Protein AF-A0A6N6KT09-F1 (afdb_monomer)

Structure (mmCIF, N/CA/C/O backbone):
data_AF-A0A6N6KT09-F1
#
_entry.id   AF-A0A6N6KT09-F1
#
loop_
_atom_site.group_PDB
_atom_site.id
_atom_site.type_symbol
_atom_site.label_atom_id
_atom_site.label_alt_id
_atom_site.label_comp_id
_atom_site.label_asym_id
_atom_site.label_entity_id
_atom_site.label_seq_id
_atom_site.pdbx_PDB_ins_code
_atom_site.Cartn_x
_atom_site.Cartn_y
_atom_site.Cartn_z
_atom_site.occupancy
_atom_site.B_iso_or_equiv
_atom_site.auth_seq_id
_atom_site.auth_comp_id
_atom_site.auth_asym_id
_atom_site.auth_atom_id
_atom_site.pdbx_PDB_model_num
ATOM 1 N N . MET A 1 1 ? -25.504 -10.637 -5.768 1.00 43.72 1 MET A N 1
ATOM 2 C CA . MET A 1 1 ? -24.603 -11.688 -5.257 1.00 43.72 1 MET A CA 1
ATOM 3 C C . MET A 1 1 ? -23.449 -10.972 -4.590 1.00 43.72 1 MET A C 1
ATOM 5 O O . MET A 1 1 ? -22.581 -10.478 -5.291 1.00 43.72 1 MET A O 1
ATOM 9 N N . THR A 1 2 ? -23.506 -10.787 -3.276 1.00 48.38 2 THR A N 1
ATOM 10 C CA . THR A 1 2 ? -22.374 -10.272 -2.502 1.00 48.38 2 THR A CA 1
ATOM 11 C C . THR A 1 2 ? -21.442 -11.451 -2.281 1.00 48.38 2 THR A C 1
ATOM 13 O O . THR A 1 2 ? -21.766 -12.358 -1.519 1.00 48.38 2 THR A O 1
ATOM 16 N N . THR A 1 3 ? -20.348 -11.522 -3.031 1.00 53.09 3 THR A N 1
ATOM 17 C CA . THR A 1 3 ? -19.264 -12.435 -2.677 1.00 53.09 3 THR A CA 1
ATOM 18 C C . THR A 1 3 ? -18.672 -11.908 -1.377 1.00 53.09 3 THR A C 1
ATOM 20 O O . THR A 1 3 ? -18.091 -10.827 -1.366 1.00 53.09 3 THR A O 1
ATOM 23 N N . ASP A 1 4 ? -18.919 -12.634 -0.293 1.00 73.88 4 ASP A N 1
ATOM 24 C CA . ASP A 1 4 ? -18.480 -12.352 1.076 1.00 73.88 4 ASP A CA 1
ATOM 25 C C . ASP A 1 4 ? -16.966 -12.608 1.187 1.00 73.88 4 ASP A C 1
ATOM 27 O O . ASP A 1 4 ? -16.516 -13.585 1.779 1.00 73.88 4 ASP A O 1
ATOM 31 N N . VAL A 1 5 ? -16.173 -11.814 0.462 1.00 83.75 5 VAL A N 1
ATOM 32 C CA . VAL A 1 5 ? -14.710 -11.905 0.481 1.00 83.75 5 VAL A CA 1
ATOM 33 C C . VAL A 1 5 ? -14.219 -11.114 1.684 1.00 83.75 5 VAL A C 1
ATOM 35 O O . VAL A 1 5 ? -14.530 -9.928 1.803 1.00 83.75 5 VAL A O 1
ATOM 38 N N . ASP A 1 6 ? -13.440 -11.756 2.558 1.00 92.50 6 ASP A N 1
ATOM 39 C CA . ASP A 1 6 ? -12.835 -11.092 3.712 1.00 92.50 6 ASP A CA 1
ATOM 40 C C . ASP A 1 6 ? -11.943 -9.931 3.222 1.00 92.50 6 ASP A C 1
ATOM 42 O O . ASP A 1 6 ? -10.973 -10.162 2.488 1.00 92.50 6 ASP A O 1
ATOM 46 N N . PRO A 1 7 ? -12.221 -8.675 3.626 1.00 94.75 7 PRO A N 1
ATOM 47 C CA . PRO A 1 7 ? -11.394 -7.521 3.285 1.00 94.75 7 PRO A CA 1
ATOM 48 C C . PRO A 1 7 ? -9.907 -7.729 3.595 1.00 94.75 7 PRO A C 1
ATOM 50 O O . PRO A 1 7 ? -9.042 -7.224 2.874 1.00 94.75 7 PRO A O 1
ATOM 53 N N . TRP A 1 8 ? -9.593 -8.502 4.640 1.00 96.69 8 TRP A N 1
ATOM 54 C CA . TRP A 1 8 ? -8.218 -8.829 4.999 1.00 96.69 8 TRP A CA 1
ATOM 55 C C . TRP A 1 8 ? -7.532 -9.767 4.011 1.00 96.69 8 TRP A C 1
ATOM 57 O O . TRP A 1 8 ? -6.321 -9.640 3.836 1.00 96.69 8 TRP A O 1
ATOM 67 N N . GLU A 1 9 ? -8.256 -10.677 3.359 1.00 95.69 9 GLU A N 1
ATOM 68 C CA . GLU A 1 9 ? -7.681 -11.542 2.323 1.00 95.69 9 GLU A CA 1
ATOM 69 C C . GLU A 1 9 ? -7.263 -10.720 1.106 1.00 95.69 9 GLU A C 1
ATOM 71 O O . GLU A 1 9 ? -6.135 -10.856 0.628 1.00 95.69 9 GLU A O 1
ATOM 76 N N . VAL A 1 10 ? -8.128 -9.799 0.666 1.00 95.19 10 VAL A N 1
ATOM 77 C CA . VAL A 1 10 ? -7.819 -8.867 -0.428 1.00 95.19 10 VAL A CA 1
ATOM 78 C C . VAL A 1 10 ? -6.628 -7.993 -0.052 1.00 95.19 10 VAL A C 1
ATOM 80 O O . VAL A 1 10 ? -5.653 -7.917 -0.795 1.00 95.19 10 VAL A O 1
ATOM 83 N N . PHE A 1 11 ? -6.655 -7.374 1.130 1.00 97.25 11 PHE A N 1
ATOM 84 C CA . PHE A 1 11 ? -5.559 -6.517 1.575 1.00 97.25 11 PHE A CA 1
ATOM 85 C C . PHE A 1 11 ? -4.229 -7.279 1.680 1.00 97.25 11 PHE A C 1
ATOM 87 O O . PHE A 1 11 ? -3.198 -6.790 1.221 1.00 97.25 11 PHE A O 1
ATOM 94 N N . HIS A 1 12 ? -4.237 -8.497 2.228 1.00 97.44 12 HIS A N 1
ATOM 95 C CA . HIS A 1 12 ? -3.037 -9.326 2.329 1.00 97.44 12 HIS A CA 1
ATOM 96 C C . HIS A 1 12 ? -2.486 -9.705 0.950 1.00 97.44 12 HIS A C 1
ATOM 98 O O . HIS A 1 12 ? -1.278 -9.595 0.737 1.00 97.44 12 HIS A O 1
ATOM 104 N N . TYR A 1 13 ? -3.351 -10.093 0.009 1.00 96.81 13 TYR A N 1
ATOM 105 C CA . TYR A 1 13 ? -2.956 -10.380 -1.369 1.00 96.81 13 TYR A CA 1
ATOM 106 C C . TYR A 1 13 ? -2.235 -9.184 -2.009 1.00 96.81 13 TYR A C 1
ATOM 108 O O . TYR A 1 13 ? -1.147 -9.329 -2.569 1.00 96.81 13 TYR A O 1
ATOM 116 N N . GLU A 1 14 ? -2.789 -7.983 -1.857 1.00 97.25 14 GLU A N 1
ATOM 117 C CA . GLU A 1 14 ? -2.196 -6.760 -2.401 1.00 97.25 14 GLU A CA 1
ATOM 118 C C . GLU A 1 14 ? -0.827 -6.445 -1.772 1.00 97.25 14 GLU A C 1
ATOM 120 O O . GLU A 1 14 ? 0.114 -6.077 -2.483 1.00 97.25 14 GLU A O 1
ATOM 125 N N . VAL A 1 15 ? -0.664 -6.663 -0.459 1.00 97.06 15 VAL A N 1
ATOM 126 C CA . VAL A 1 15 ? 0.635 -6.522 0.226 1.00 97.06 15 VAL A CA 1
ATOM 127 C C . VAL A 1 15 ? 1.652 -7.543 -0.289 1.00 97.06 15 VAL A C 1
ATOM 129 O O . VAL A 1 15 ? 2.795 -7.174 -0.562 1.00 97.06 15 VAL A O 1
ATOM 132 N N . GLN A 1 16 ? 1.259 -8.807 -0.470 1.00 95.88 16 GLN A N 1
ATOM 133 C CA . GLN A 1 16 ? 2.139 -9.846 -1.016 1.00 95.88 16 GLN A CA 1
ATOM 134 C C . GLN A 1 16 ? 2.614 -9.496 -2.423 1.00 95.88 16 GLN A C 1
ATOM 136 O O . GLN A 1 16 ? 3.809 -9.579 -2.714 1.00 95.88 16 GLN A O 1
ATOM 141 N N . MET A 1 17 ? 1.700 -9.055 -3.286 1.00 95.12 17 MET A N 1
ATOM 142 C CA . MET A 1 17 ? 2.037 -8.657 -4.647 1.00 95.12 17 MET A CA 1
ATOM 143 C C . MET A 1 17 ? 2.974 -7.445 -4.662 1.00 95.12 17 MET A C 1
ATOM 145 O O . MET A 1 17 ? 3.994 -7.462 -5.357 1.00 95.12 17 MET A O 1
ATOM 149 N N . TYR A 1 18 ? 2.695 -6.424 -3.849 1.00 94.38 18 TYR A N 1
ATOM 150 C CA . TYR A 1 18 ? 3.574 -5.265 -3.685 1.00 94.38 18 TYR A CA 1
ATOM 151 C C . TYR A 1 18 ? 4.992 -5.666 -3.241 1.00 94.38 18 TYR A C 1
ATOM 153 O O . TYR A 1 18 ? 5.975 -5.291 -3.892 1.00 94.38 18 TYR A O 1
ATOM 161 N N . SER A 1 19 ? 5.110 -6.471 -2.184 1.00 91.94 19 SER A N 1
ATOM 162 C CA . SER A 1 19 ? 6.394 -6.926 -1.641 1.00 91.94 19 SER A CA 1
ATOM 163 C C . SER A 1 19 ? 7.159 -7.822 -2.616 1.00 91.94 19 SER A C 1
ATOM 165 O O . SER A 1 19 ? 8.365 -7.640 -2.815 1.00 91.94 19 SER A O 1
ATOM 167 N N . ALA A 1 20 ? 6.472 -8.737 -3.304 1.00 89.88 20 ALA A N 1
ATOM 168 C CA . ALA A 1 20 ? 7.071 -9.578 -4.335 1.00 89.88 20 ALA A CA 1
ATOM 169 C C . ALA A 1 20 ? 7.681 -8.735 -5.466 1.00 89.88 20 ALA A C 1
ATOM 171 O O . ALA A 1 20 ? 8.810 -8.997 -5.889 1.00 89.88 20 ALA A O 1
ATOM 172 N N . MET A 1 21 ? 6.993 -7.678 -5.914 1.00 87.62 21 MET A N 1
ATOM 173 C CA . MET A 1 21 ? 7.520 -6.792 -6.957 1.00 87.62 21 MET A CA 1
ATOM 174 C C . MET A 1 21 ? 8.761 -6.004 -6.508 1.00 87.62 21 MET A C 1
ATOM 176 O O . MET A 1 21 ? 9.646 -5.738 -7.327 1.00 87.62 21 MET A O 1
ATOM 180 N N . ILE A 1 22 ? 8.875 -5.654 -5.220 1.00 83.81 22 ILE A N 1
ATOM 181 C CA . ILE A 1 22 ? 10.097 -5.043 -4.665 1.00 83.81 22 ILE A CA 1
ATOM 182 C C . ILE A 1 22 ? 11.255 -6.040 -4.702 1.00 83.81 22 ILE A C 1
ATOM 184 O O . ILE A 1 22 ? 12.301 -5.732 -5.277 1.00 83.81 22 ILE A O 1
ATOM 188 N N . LYS A 1 23 ? 11.048 -7.249 -4.167 1.00 82.81 23 LYS A N 1
ATOM 189 C CA . LYS A 1 23 ? 12.068 -8.310 -4.126 1.00 82.81 23 LYS A CA 1
ATOM 190 C C . LYS A 1 23 ? 12.566 -8.668 -5.524 1.00 82.81 23 LYS A C 1
ATOM 192 O O . LYS A 1 23 ? 13.771 -8.807 -5.746 1.00 82.81 23 LYS A O 1
ATOM 197 N N . ILE A 1 24 ? 11.647 -8.766 -6.489 1.00 75.31 24 ILE A N 1
ATOM 198 C CA . ILE A 1 24 ? 11.970 -8.995 -7.900 1.00 75.31 24 ILE A CA 1
ATOM 199 C C . ILE A 1 24 ? 12.869 -7.864 -8.405 1.00 75.31 24 ILE A C 1
ATOM 201 O O . ILE A 1 24 ? 13.966 -8.138 -8.881 1.00 75.31 24 ILE A O 1
ATOM 205 N N . ARG A 1 25 ? 12.481 -6.593 -8.231 1.00 69.31 25 ARG A N 1
ATOM 206 C CA . ARG A 1 25 ? 13.290 -5.438 -8.661 1.00 69.31 25 ARG A CA 1
ATOM 207 C C . ARG A 1 25 ? 14.708 -5.461 -8.082 1.00 69.31 25 ARG A C 1
ATOM 209 O O . ARG A 1 25 ? 15.663 -5.244 -8.828 1.00 69.31 25 ARG A O 1
ATOM 216 N N . GLU A 1 26 ? 14.857 -5.692 -6.783 1.00 68.31 26 GLU A N 1
ATOM 217 C CA . GLU A 1 26 ? 16.164 -5.732 -6.106 1.00 68.31 26 GLU A CA 1
ATOM 218 C C . GLU A 1 26 ? 17.033 -6.887 -6.610 1.00 68.31 26 GLU A C 1
ATOM 220 O O . GLU A 1 26 ? 18.230 -6.733 -6.873 1.00 68.31 26 GLU A O 1
ATOM 225 N N . THR A 1 27 ? 16.408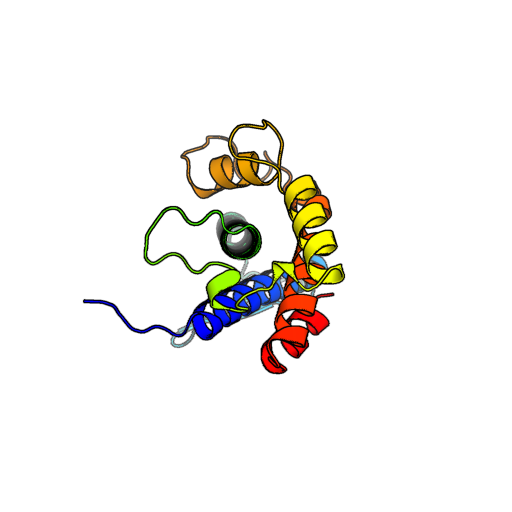 -8.035 -6.854 1.00 63.28 27 THR A N 1
ATOM 226 C CA . THR A 1 27 ? 17.077 -9.196 -7.438 1.00 63.28 27 THR A CA 1
ATOM 227 C C . THR A 1 27 ? 17.545 -8.906 -8.878 1.00 63.28 27 THR A C 1
ATOM 229 O O . THR A 1 27 ? 18.611 -9.375 -9.273 1.00 63.28 27 THR A O 1
ATOM 232 N N . ILE A 1 28 ? 16.823 -8.082 -9.659 1.00 58.47 28 ILE A N 1
ATOM 233 C CA . ILE A 1 28 ? 17.222 -7.696 -11.032 1.00 58.47 28 ILE A CA 1
ATOM 234 C C . ILE A 1 28 ? 18.367 -6.688 -10.970 1.00 58.47 28 ILE A C 1
ATOM 236 O O . ILE A 1 28 ? 19.348 -6.814 -11.700 1.00 58.47 28 ILE A O 1
ATOM 240 N N . GLY A 1 29 ? 18.268 -5.712 -10.063 1.00 50.00 29 GLY A N 1
ATOM 241 C CA . GLY A 1 29 ? 19.276 -4.668 -9.873 1.00 50.00 29 GLY A CA 1
ATOM 242 C C . GLY A 1 29 ? 20.624 -5.181 -9.356 1.00 50.00 29 GLY A C 1
ATOM 243 O O . GLY A 1 29 ? 21.646 -4.560 -9.630 1.00 50.00 29 GLY A O 1
ATOM 244 N N . SER A 1 30 ? 20.646 -6.320 -8.655 1.00 50.72 30 SER A N 1
ATOM 245 C CA . SER A 1 30 ? 21.872 -6.918 -8.099 1.00 50.72 30 SER A CA 1
ATOM 246 C C . SER A 1 30 ? 22.675 -7.782 -9.083 1.00 50.72 30 SER A C 1
ATOM 248 O O . SER A 1 30 ? 23.733 -8.292 -8.716 1.00 50.72 30 SER A O 1
ATOM 250 N N . GLY A 1 31 ? 22.202 -7.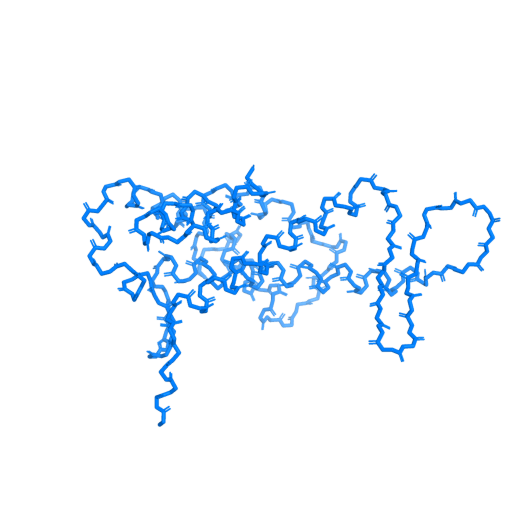970 -10.323 1.00 44.31 31 GLY A N 1
ATOM 251 C CA . GLY A 1 31 ? 22.925 -8.729 -11.353 1.00 44.31 31 GLY A CA 1
ATOM 252 C C . GLY A 1 31 ? 23.048 -10.236 -11.083 1.00 44.31 31 GLY A C 1
ATOM 253 O O . GLY A 1 31 ? 23.835 -10.910 -11.746 1.00 44.31 31 GLY A O 1
ATOM 254 N N . LYS A 1 32 ? 22.295 -10.784 -10.120 1.00 41.53 32 LYS A N 1
ATOM 255 C CA . LYS A 1 32 ? 22.267 -12.226 -9.826 1.00 41.53 32 LYS A CA 1
ATOM 256 C C . LYS A 1 32 ? 21.476 -12.985 -10.899 1.00 41.53 32 LYS A C 1
ATOM 258 O O . LYS A 1 32 ? 20.524 -12.453 -11.458 1.00 41.53 32 LYS A O 1
ATOM 263 N N . ASN A 1 33 ? 21.879 -14.228 -11.184 1.00 43.03 33 ASN A N 1
ATOM 264 C CA . ASN A 1 33 ? 21.227 -15.121 -12.153 1.00 43.03 33 ASN A CA 1
ATOM 265 C C . ASN A 1 33 ? 19.734 -15.304 -11.849 1.00 43.03 33 ASN A C 1
ATOM 267 O O . ASN A 1 33 ? 19.367 -15.611 -10.716 1.00 43.03 33 ASN A O 1
ATOM 271 N N . TRP A 1 34 ? 18.895 -15.223 -12.880 1.00 44.03 34 TRP A N 1
ATOM 272 C CA . TRP A 1 34 ? 17.466 -15.515 -12.786 1.00 44.03 34 TRP A CA 1
ATOM 273 C C . TRP A 1 34 ? 17.190 -16.918 -13.314 1.00 44.03 34 TRP A C 1
ATOM 275 O O . TRP A 1 34 ? 17.630 -17.269 -14.405 1.00 44.03 34 TRP A O 1
ATOM 285 N N . LYS A 1 35 ? 16.411 -17.718 -12.586 1.00 38.69 35 LYS A N 1
ATOM 286 C CA . LYS A 1 35 ? 15.730 -18.892 -13.145 1.00 38.69 35 LYS A CA 1
ATOM 287 C C . LYS A 1 35 ? 14.235 -18.702 -12.949 1.00 38.69 35 LYS A C 1
ATOM 289 O O . LYS A 1 35 ? 13.709 -19.016 -11.887 1.00 38.69 35 LYS A O 1
ATOM 294 N N . ILE A 1 36 ? 13.554 -18.178 -13.962 1.00 39.81 36 ILE A N 1
ATOM 295 C CA . ILE A 1 36 ? 12.093 -18.151 -13.992 1.00 39.81 36 ILE A CA 1
ATOM 296 C C . ILE A 1 36 ? 11.647 -19.522 -14.508 1.00 39.81 36 ILE A C 1
ATOM 298 O O . ILE A 1 36 ? 11.699 -19.806 -15.703 1.00 39.81 36 ILE A O 1
ATOM 302 N N . SER A 1 37 ? 11.266 -20.415 -13.597 1.00 30.89 37 SER A N 1
ATOM 303 C CA . SER A 1 37 ? 10.736 -21.732 -13.953 1.00 30.89 37 SER A CA 1
ATOM 304 C C . SER A 1 37 ? 9.245 -21.627 -14.263 1.00 30.89 37 SER A C 1
ATOM 306 O O . SER A 1 37 ? 8.420 -21.783 -13.367 1.00 30.89 37 SER A O 1
ATOM 308 N N . ILE A 1 38 ? 8.890 -21.378 -15.527 1.00 31.92 38 ILE A N 1
ATOM 309 C CA . ILE A 1 38 ? 7.501 -21.480 -15.990 1.00 31.92 38 ILE A CA 1
ATOM 310 C C . ILE A 1 38 ? 7.269 -22.948 -16.367 1.00 31.92 38 ILE A C 1
ATOM 312 O O . ILE A 1 38 ? 7.556 -23.392 -17.483 1.00 31.92 38 ILE A O 1
ATOM 316 N N . GLN A 1 39 ? 6.845 -23.753 -15.393 1.00 36.66 39 GLN A N 1
ATOM 317 C CA . GLN A 1 39 ? 6.512 -25.159 -15.627 1.00 36.66 39 GLN A CA 1
ATOM 318 C C . GLN A 1 39 ? 5.009 -25.334 -15.930 1.00 36.66 39 GLN A C 1
ATOM 320 O O . GLN A 1 39 ? 4.196 -24.579 -15.402 1.00 36.66 39 GLN A O 1
ATOM 325 N N . PRO A 1 40 ? 4.654 -26.326 -16.773 1.00 36.72 40 PRO A N 1
ATOM 326 C CA . PRO A 1 40 ? 5.530 -27.402 -17.202 1.00 36.72 40 PRO A CA 1
ATOM 327 C C . PRO A 1 40 ? 5.836 -27.319 -18.697 1.00 36.72 40 PRO A C 1
ATOM 329 O O . PRO A 1 40 ? 5.199 -28.029 -19.467 1.00 36.72 40 PRO A O 1
ATOM 332 N N . LYS A 1 41 ? 6.794 -26.467 -19.113 1.00 33.62 41 LYS A N 1
ATOM 333 C CA . LYS A 1 41 ? 7.758 -26.783 -20.203 1.00 33.62 41 LYS A CA 1
ATOM 334 C C . LYS A 1 41 ? 8.761 -25.688 -20.595 1.00 33.62 41 LYS A C 1
ATOM 336 O O . LYS A 1 41 ? 9.524 -25.916 -21.529 1.00 33.62 41 LYS A O 1
ATOM 341 N N . SER A 1 42 ? 8.872 -24.560 -19.894 1.00 32.94 42 SER A N 1
ATOM 342 C CA . SER A 1 42 ? 9.909 -23.572 -20.232 1.00 32.94 42 SER A CA 1
ATOM 343 C C . SER A 1 42 ? 10.503 -22.902 -18.998 1.00 32.94 42 SER A C 1
ATOM 345 O O . SER A 1 42 ? 10.003 -21.898 -18.494 1.00 32.94 42 SER A O 1
ATOM 347 N N . THR A 1 43 ? 11.621 -23.450 -18.526 1.00 34.69 43 THR A N 1
ATOM 348 C CA . THR A 1 43 ? 12.491 -22.772 -17.562 1.00 34.69 43 THR A CA 1
ATOM 349 C C . THR A 1 43 ? 13.314 -21.718 -18.304 1.00 34.69 43 THR A C 1
ATOM 351 O O . THR A 1 43 ? 14.231 -22.055 -19.049 1.00 34.69 43 THR A O 1
ATOM 354 N N . LEU A 1 44 ? 12.997 -20.441 -18.099 1.00 37.88 44 LEU A N 1
ATOM 355 C CA . LEU A 1 44 ? 13.767 -19.301 -18.591 1.00 37.88 44 LEU A CA 1
ATOM 356 C C . LEU A 1 44 ? 14.904 -19.006 -17.604 1.00 37.88 44 LEU A C 1
ATOM 358 O O . LEU A 1 44 ? 14.694 -18.449 -16.527 1.00 37.88 44 LEU A O 1
ATOM 362 N N . ILE A 1 45 ? 16.118 -19.424 -17.961 1.00 39.47 45 ILE A N 1
ATOM 363 C CA . ILE A 1 45 ? 17.346 -19.110 -17.223 1.00 39.47 45 ILE A CA 1
ATOM 364 C C . ILE A 1 45 ? 17.943 -17.840 -17.843 1.00 39.47 45 ILE A C 1
ATOM 366 O O . ILE A 1 45 ? 18.364 -17.865 -18.995 1.00 39.47 45 ILE A O 1
ATOM 370 N N . ILE A 1 46 ? 17.971 -16.729 -17.101 1.00 44.12 46 ILE A N 1
ATOM 371 C CA . ILE A 1 46 ? 18.636 -15.482 -17.505 1.00 44.12 46 ILE A CA 1
ATOM 372 C C . ILE A 1 46 ? 19.969 -15.393 -16.762 1.00 44.12 46 ILE A C 1
ATOM 374 O O . ILE A 1 46 ? 20.020 -15.074 -15.572 1.00 44.12 46 ILE A O 1
ATOM 378 N N . THR A 1 47 ? 21.050 -15.696 -17.470 1.00 39.53 47 THR A N 1
ATOM 379 C CA . THR A 1 47 ? 22.432 -15.598 -16.984 1.00 39.53 47 THR A CA 1
ATOM 380 C C . THR A 1 47 ? 23.051 -14.277 -17.467 1.00 39.53 47 THR A C 1
ATOM 382 O O . THR A 1 47 ? 22.960 -13.983 -18.664 1.00 39.53 47 THR A O 1
ATOM 385 N N . PRO A 1 48 ? 23.723 -13.469 -16.623 1.00 37.84 48 PRO A N 1
ATOM 386 C CA . PRO A 1 48 ? 24.661 -12.464 -17.096 1.00 37.84 48 PRO A CA 1
ATOM 387 C C . PRO A 1 48 ? 25.814 -13.183 -17.801 1.00 37.84 48 PRO A C 1
ATOM 389 O O . PRO A 1 48 ? 26.308 -14.204 -17.325 1.00 37.84 48 PRO A O 1
ATOM 392 N N . LYS A 1 49 ? 26.206 -12.657 -18.962 1.00 38.47 49 LYS A N 1
ATOM 393 C CA . LYS A 1 49 ? 27.195 -13.226 -19.886 1.00 38.47 49 LYS A CA 1
ATOM 394 C C . LYS A 1 49 ? 28.402 -13.872 -19.181 1.00 38.47 49 LYS A C 1
ATOM 396 O O . LYS A 1 49 ? 29.302 -13.174 -18.727 1.00 38.47 49 LYS A O 1
ATOM 401 N N . SER A 1 50 ? 28.507 -15.195 -19.275 1.00 36.16 50 SER A N 1
ATOM 402 C CA . SER A 1 50 ? 29.742 -15.806 -19.762 1.00 36.16 50 SER A CA 1
ATOM 403 C C . SER A 1 50 ? 29.416 -16.545 -21.063 1.00 36.16 50 SER A C 1
ATOM 405 O O . SER A 1 50 ? 28.316 -17.054 -21.262 1.00 36.16 50 SER A O 1
ATOM 407 N N . ASN A 1 51 ? 30.335 -16.441 -22.012 1.00 40.91 51 ASN A N 1
ATOM 408 C CA . ASN A 1 51 ? 30.172 -16.731 -23.432 1.00 40.91 51 ASN A CA 1
ATOM 409 C C . ASN A 1 51 ? 29.544 -18.107 -23.744 1.00 40.91 51 ASN A C 1
ATOM 411 O O . ASN A 1 51 ? 30.261 -19.103 -23.779 1.00 40.91 51 ASN A O 1
ATOM 415 N N . LYS A 1 52 ? 28.238 -18.149 -24.042 1.00 36.41 52 LYS A N 1
ATOM 416 C CA . LYS A 1 52 ? 27.615 -18.852 -25.187 1.00 36.41 52 LYS A CA 1
ATOM 417 C C . LYS A 1 52 ? 26.092 -18.683 -25.156 1.00 36.41 52 LYS A C 1
ATOM 419 O O . LYS A 1 52 ? 25.474 -18.638 -24.099 1.00 36.41 52 LYS A O 1
ATOM 424 N N . GLU A 1 53 ? 25.523 -18.493 -26.338 1.00 42.94 53 GLU A N 1
ATOM 425 C CA . GLU A 1 53 ? 24.175 -17.991 -26.592 1.00 42.94 53 GLU A CA 1
ATOM 426 C C . GLU A 1 53 ? 23.053 -18.932 -26.141 1.00 42.94 53 GLU A C 1
ATOM 428 O O . GLU A 1 53 ? 22.842 -19.990 -26.721 1.00 42.94 53 GLU A O 1
ATOM 433 N N . THR A 1 54 ? 22.238 -18.444 -25.209 1.00 34.94 54 THR A N 1
ATOM 434 C CA . THR A 1 54 ? 20.778 -18.379 -25.382 1.00 34.94 54 THR A CA 1
ATOM 435 C C . THR A 1 54 ? 20.342 -17.000 -24.898 1.00 34.94 54 THR A C 1
ATOM 437 O O . THR A 1 54 ? 19.958 -16.813 -23.743 1.00 34.94 54 THR A O 1
ATOM 440 N N . SER A 1 55 ? 20.531 -15.985 -25.745 1.00 40.00 55 SER A N 1
ATOM 441 C CA . SER A 1 55 ? 20.131 -14.616 -25.436 1.00 40.00 55 SER A CA 1
ATOM 442 C C . SER A 1 55 ? 18.611 -14.520 -25.514 1.00 40.00 55 SER A C 1
ATOM 444 O O . SER A 1 55 ? 18.010 -14.691 -26.570 1.00 40.00 55 SER A O 1
ATOM 446 N N . ILE A 1 56 ? 17.967 -14.228 -24.387 1.00 42.94 56 ILE A N 1
ATOM 447 C CA . ILE A 1 56 ? 16.603 -13.705 -24.425 1.00 42.94 56 ILE A CA 1
ATOM 448 C C . ILE A 1 56 ? 16.679 -12.426 -25.261 1.00 42.94 56 ILE A C 1
ATOM 450 O O . ILE A 1 56 ? 17.498 -11.555 -24.932 1.00 42.94 56 ILE A O 1
ATOM 454 N N . PRO A 1 57 ? 15.892 -12.296 -26.343 1.00 48.47 57 PRO A N 1
ATOM 455 C CA . PRO A 1 57 ? 15.859 -11.070 -27.115 1.00 48.47 57 PRO A CA 1
ATOM 456 C C . PRO A 1 57 ? 15.661 -9.895 -26.157 1.00 48.47 57 PRO A C 1
ATOM 458 O O . PRO A 1 57 ? 14.784 -9.929 -25.297 1.00 48.47 57 PRO A O 1
ATOM 461 N N . ASN A 1 58 ? 16.466 -8.839 -26.294 1.00 59.81 58 ASN A N 1
ATOM 462 C CA . ASN A 1 58 ? 16.414 -7.636 -25.443 1.00 59.81 58 ASN A CA 1
ATOM 463 C C . ASN A 1 58 ? 14.972 -7.096 -25.277 1.00 59.81 58 ASN A C 1
ATOM 465 O O . ASN A 1 58 ? 14.621 -6.511 -24.255 1.00 59.81 58 ASN A O 1
ATOM 469 N N . LYS A 1 59 ? 14.116 -7.356 -26.272 1.00 64.06 59 LYS A N 1
ATOM 470 C CA . LYS A 1 59 ? 12.685 -7.056 -26.278 1.00 64.06 59 LYS A CA 1
ATOM 471 C C . LYS A 1 59 ? 11.866 -7.844 -25.244 1.00 64.06 59 LYS A C 1
ATOM 473 O O . LYS A 1 59 ? 11.038 -7.228 -24.587 1.00 64.06 59 LYS A O 1
ATOM 478 N N . ASP A 1 60 ? 12.091 -9.142 -25.057 1.00 65.50 60 ASP A N 1
ATOM 479 C CA . ASP A 1 60 ? 11.265 -9.978 -24.169 1.00 65.50 60 ASP A CA 1
ATOM 480 C C . ASP A 1 60 ? 11.569 -9.698 -22.697 1.00 65.50 60 ASP A C 1
ATOM 482 O O . ASP A 1 60 ? 10.657 -9.504 -21.894 1.00 65.50 60 ASP A O 1
ATOM 486 N N . LEU A 1 61 ? 12.855 -9.549 -22.360 1.00 65.81 61 LEU A N 1
ATOM 487 C CA . LEU A 1 61 ? 13.281 -9.084 -21.038 1.00 65.81 61 LEU A CA 1
ATOM 488 C C . LEU A 1 61 ? 12.711 -7.693 -20.731 1.00 65.81 61 LEU A C 1
ATOM 490 O O . LEU A 1 61 ? 12.246 -7.434 -19.623 1.00 65.81 61 LEU A O 1
ATOM 494 N N . ARG A 1 62 ? 12.706 -6.796 -21.722 1.00 64.94 62 ARG A N 1
ATOM 495 C CA . ARG A 1 62 ? 12.118 -5.461 -21.579 1.00 64.94 62 ARG A CA 1
ATOM 496 C C . ARG A 1 62 ? 10.614 -5.536 -21.342 1.00 64.94 62 ARG A C 1
ATOM 498 O O . ARG A 1 62 ? 10.131 -4.869 -20.439 1.00 64.94 62 ARG A O 1
ATOM 505 N N . SER A 1 63 ? 9.884 -6.344 -22.106 1.00 70.38 63 SER A N 1
ATOM 506 C CA . SER A 1 63 ? 8.445 -6.553 -21.907 1.00 70.38 63 SER A CA 1
ATOM 507 C C . SER A 1 63 ? 8.137 -7.078 -20.505 1.00 70.38 63 SER A C 1
ATOM 509 O O . SER A 1 63 ? 7.269 -6.525 -19.831 1.00 70.38 63 SER A O 1
ATOM 511 N N . ALA A 1 64 ? 8.894 -8.074 -20.034 1.00 72.00 64 ALA A N 1
ATOM 512 C CA . ALA A 1 64 ? 8.763 -8.599 -18.677 1.00 72.00 64 ALA A CA 1
ATOM 513 C C . ALA A 1 64 ? 9.018 -7.513 -17.619 1.00 72.00 64 ALA A C 1
ATOM 515 O O . ALA A 1 64 ? 8.229 -7.360 -16.690 1.00 72.00 64 ALA A O 1
ATOM 516 N N . MET A 1 65 ? 10.061 -6.694 -17.794 1.00 71.19 65 MET A N 1
ATOM 517 C CA . MET A 1 65 ? 10.340 -5.591 -16.872 1.00 71.19 65 MET A CA 1
ATOM 518 C C . MET A 1 65 ? 9.201 -4.586 -16.759 1.00 71.19 65 MET A C 1
ATOM 520 O O . MET A 1 65 ? 8.927 -4.079 -15.671 1.00 71.19 65 MET A O 1
ATOM 524 N N . ASN A 1 66 ? 8.528 -4.302 -17.866 1.00 74.62 66 ASN A N 1
ATOM 525 C CA . ASN A 1 66 ? 7.410 -3.365 -17.859 1.00 74.62 66 ASN A CA 1
ATOM 526 C C . ASN A 1 66 ? 6.223 -3.960 -17.149 1.00 74.62 66 ASN A C 1
ATOM 528 O O . ASN A 1 66 ? 5.624 -3.271 -16.338 1.00 74.62 66 ASN A O 1
ATOM 532 N N . ALA A 1 67 ? 5.926 -5.231 -17.420 1.00 79.69 67 ALA A N 1
ATOM 533 C CA . ALA A 1 67 ? 4.854 -5.935 -16.743 1.00 79.69 67 ALA A CA 1
ATOM 534 C C . ALA A 1 67 ? 5.062 -5.894 -15.221 1.00 79.69 67 ALA A C 1
ATOM 536 O O . ALA A 1 67 ? 4.126 -5.583 -14.493 1.00 79.69 67 ALA A O 1
ATOM 537 N N . PHE A 1 68 ? 6.296 -6.088 -14.738 1.00 79.12 68 PHE A N 1
ATOM 538 C CA . PHE A 1 68 ? 6.606 -5.968 -13.309 1.00 79.12 68 PHE A CA 1
ATOM 539 C C . PHE A 1 68 ? 6.440 -4.547 -12.768 1.00 79.12 68 PHE A C 1
ATOM 541 O O . PHE A 1 68 ? 5.880 -4.360 -11.690 1.00 79.12 68 PHE A O 1
ATOM 548 N N . ILE A 1 69 ? 6.910 -3.528 -13.493 1.00 79.44 69 ILE A N 1
ATOM 549 C CA . ILE A 1 69 ? 6.748 -2.131 -13.068 1.00 79.44 69 ILE A CA 1
ATOM 550 C C . ILE A 1 69 ? 5.266 -1.746 -13.037 1.00 79.44 69 ILE A C 1
ATOM 552 O O . ILE A 1 69 ? 4.808 -1.164 -12.059 1.00 79.44 69 ILE A O 1
ATOM 556 N N . GLU A 1 70 ? 4.517 -2.080 -14.083 1.00 83.44 70 GLU A N 1
ATOM 557 C CA . GLU A 1 70 ? 3.087 -1.799 -14.195 1.00 83.44 70 GLU A CA 1
ATOM 558 C C . GLU A 1 70 ? 2.296 -2.537 -13.113 1.00 83.44 70 GLU A C 1
ATOM 560 O O . GLU A 1 70 ? 1.460 -1.921 -12.455 1.00 83.44 70 GLU A O 1
ATOM 565 N N . SER A 1 71 ? 2.633 -3.801 -12.843 1.00 87.88 71 SER A N 1
ATOM 566 C CA . SER A 1 71 ? 2.081 -4.565 -11.721 1.00 87.88 71 SER A CA 1
ATOM 567 C C . SER A 1 71 ? 2.400 -3.897 -10.379 1.00 87.88 71 SER A C 1
ATOM 569 O O . SER A 1 71 ? 1.481 -3.644 -9.603 1.00 87.88 71 SER A O 1
ATOM 571 N N . LYS A 1 72 ? 3.652 -3.485 -10.117 1.00 87.69 72 LYS A N 1
ATOM 572 C CA . LYS A 1 72 ? 3.995 -2.751 -8.882 1.00 87.69 72 LYS A CA 1
ATOM 573 C C . LYS A 1 72 ? 3.154 -1.480 -8.727 1.00 87.69 72 LYS A C 1
ATOM 575 O O . LYS A 1 72 ? 2.657 -1.204 -7.640 1.00 87.69 72 LYS A O 1
ATOM 580 N N . LEU A 1 73 ? 3.001 -0.695 -9.794 1.00 89.44 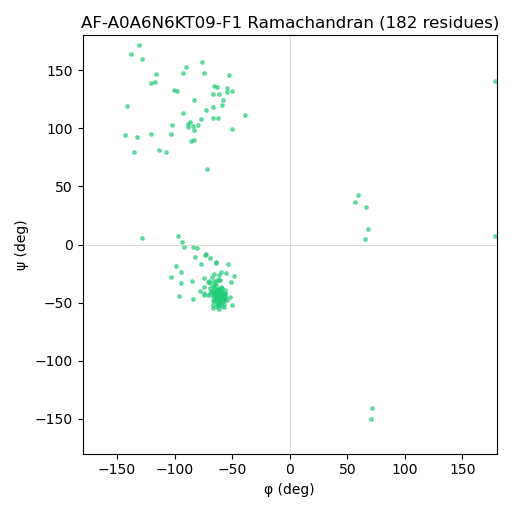73 LEU A N 1
ATOM 581 C CA . LEU A 1 73 ? 2.225 0.550 -9.764 1.00 89.44 73 LEU A CA 1
ATOM 582 C C . LEU A 1 73 ? 0.733 0.290 -9.528 1.00 89.44 73 LEU A C 1
ATOM 584 O O . LEU A 1 73 ? 0.094 1.067 -8.820 1.00 89.44 73 LEU A O 1
ATOM 588 N N . LEU A 1 74 ? 0.193 -0.793 -10.093 1.00 92.81 74 LEU A N 1
ATOM 589 C CA . LEU A 1 74 ? -1.182 -1.222 -9.861 1.00 92.81 74 LEU A CA 1
ATOM 590 C C . LEU A 1 74 ? -1.414 -1.548 -8.381 1.00 92.81 74 LEU A C 1
ATOM 592 O O . LEU A 1 74 ? -2.313 -0.967 -7.780 1.00 92.81 74 LEU A O 1
ATOM 596 N N . HIS A 1 75 ? -0.571 -2.393 -7.785 1.00 94.62 75 HIS A N 1
ATOM 597 C CA . HIS A 1 75 ? -0.713 -2.788 -6.380 1.00 94.62 75 HIS A CA 1
ATOM 598 C C . HIS A 1 75 ? -0.467 -1.611 -5.419 1.00 94.62 75 HIS A C 1
ATOM 600 O O . HIS A 1 75 ? -1.199 -1.449 -4.447 1.00 94.62 75 HIS A O 1
ATOM 606 N N . ILE A 1 76 ? 0.467 -0.698 -5.732 1.00 94.50 76 ILE A N 1
ATOM 607 C CA . ILE A 1 76 ? 0.604 0.579 -5.001 1.00 94.50 76 ILE A CA 1
ATOM 608 C C . ILE A 1 76 ? -0.703 1.370 -5.034 1.00 94.50 76 ILE A C 1
ATOM 610 O O . ILE A 1 76 ? -1.125 1.895 -4.008 1.00 94.50 76 ILE A O 1
ATOM 614 N N . ARG A 1 77 ? -1.330 1.497 -6.211 1.00 94.44 77 ARG A N 1
ATOM 615 C CA . ARG A 1 77 ? -2.590 2.233 -6.352 1.00 94.44 77 ARG A CA 1
ATOM 616 C C . ARG A 1 77 ? -3.691 1.588 -5.525 1.00 94.44 77 ARG A C 1
ATOM 618 O O . ARG A 1 77 ? -4.371 2.315 -4.819 1.00 94.44 77 ARG A O 1
ATOM 625 N N . ILE A 1 78 ? -3.858 0.270 -5.598 1.00 95.38 78 ILE A N 1
ATOM 626 C CA . ILE A 1 78 ? -4.906 -0.427 -4.844 1.00 95.38 78 ILE A CA 1
ATOM 627 C C . ILE A 1 78 ? -4.691 -0.227 -3.340 1.00 95.38 78 ILE A C 1
ATOM 629 O O . ILE A 1 78 ? -5.589 0.267 -2.664 1.00 95.38 78 ILE A O 1
ATOM 633 N N . LEU A 1 79 ? -3.483 -0.492 -2.832 1.00 97.62 79 LEU A N 1
ATOM 634 C CA . LEU A 1 79 ? -3.158 -0.302 -1.415 1.00 97.62 79 LEU A CA 1
ATOM 635 C C . LEU A 1 79 ? -3.366 1.147 -0.962 1.00 97.62 79 LEU A C 1
ATOM 637 O O . LEU A 1 79 ? -3.968 1.381 0.082 1.00 97.62 79 LEU A O 1
ATOM 641 N N . ALA A 1 80 ? -2.908 2.127 -1.746 1.00 97.31 80 ALA A N 1
ATOM 642 C CA . ALA A 1 80 ? -3.100 3.535 -1.416 1.00 97.31 80 ALA A CA 1
ATOM 643 C C . ALA A 1 80 ? -4.586 3.926 -1.404 1.00 97.31 80 ALA A C 1
ATOM 645 O O . ALA A 1 80 ? -5.012 4.651 -0.515 1.00 97.31 80 ALA A O 1
ATOM 646 N N . GLU A 1 81 ? -5.394 3.455 -2.355 1.00 96.19 81 GLU A N 1
ATOM 647 C CA . GLU A 1 81 ? -6.823 3.792 -2.401 1.00 96.19 81 GLU A CA 1
ATOM 648 C C . GLU A 1 81 ? -7.610 3.102 -1.267 1.00 96.19 81 GLU A C 1
ATOM 650 O O . GLU A 1 81 ? -8.526 3.728 -0.734 1.00 96.19 81 GLU A O 1
ATOM 655 N N . ILE A 1 82 ? -7.217 1.890 -0.835 1.00 97.50 82 ILE A N 1
ATOM 656 C CA . ILE A 1 82 ? -7.753 1.235 0.377 1.00 97.50 82 ILE A CA 1
ATOM 657 C C . ILE A 1 82 ? -7.441 2.086 1.614 1.00 97.50 82 ILE A C 1
ATOM 659 O O . ILE A 1 82 ? -8.351 2.460 2.354 1.00 97.50 82 ILE A O 1
ATOM 663 N N . LEU A 1 83 ? -6.158 2.405 1.824 1.00 98.12 83 LEU A N 1
ATOM 664 C CA . LEU A 1 83 ? -5.659 3.100 3.018 1.00 98.12 83 LEU A CA 1
ATOM 665 C C . LEU A 1 83 ? -6.143 4.552 3.121 1.00 98.12 83 LEU A C 1
ATOM 667 O O . LEU A 1 83 ? -6.255 5.078 4.220 1.00 98.12 83 LEU A O 1
ATOM 671 N N . LEU A 1 84 ? -6.417 5.200 1.987 1.00 97.62 84 LEU A N 1
ATOM 672 C CA . LEU A 1 84 ? -6.943 6.568 1.924 1.00 97.62 84 LEU A CA 1
ATOM 673 C C . LEU A 1 84 ? -8.477 6.621 1.832 1.00 97.62 84 LEU A C 1
ATOM 675 O O . LEU A 1 84 ? -9.030 7.705 1.666 1.00 97.62 84 LEU A O 1
ATOM 679 N N . GLU A 1 85 ? -9.155 5.471 1.870 1.00 95.06 85 GLU A N 1
ATOM 680 C CA . GLU A 1 85 ? -10.615 5.342 1.753 1.00 95.06 85 GLU A CA 1
ATOM 681 C C . GLU A 1 85 ? -11.222 5.942 0.471 1.00 95.06 85 GLU A C 1
ATOM 683 O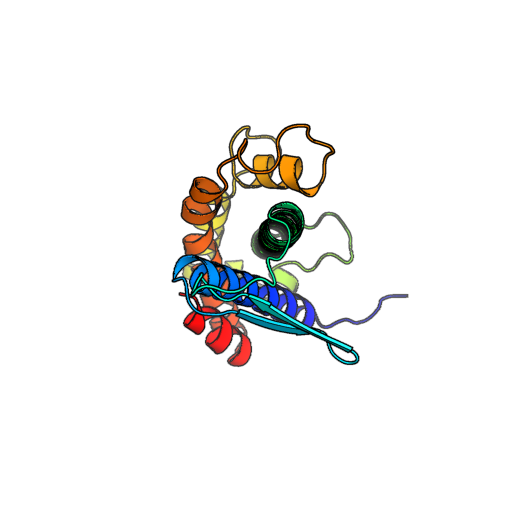 O . GLU A 1 85 ? -12.331 6.477 0.461 1.00 95.06 85 GLU A O 1
ATOM 688 N N . ARG A 1 86 ? -10.509 5.832 -0.655 1.00 92.94 86 ARG A N 1
ATOM 689 C CA . ARG A 1 86 ? -10.885 6.466 -1.936 1.00 92.94 86 ARG A CA 1
ATOM 690 C C . ARG A 1 86 ? -11.631 5.552 -2.913 1.00 92.94 86 ARG A C 1
ATOM 692 O O . ARG A 1 86 ? -11.887 5.960 -4.048 1.00 92.94 86 ARG A O 1
ATOM 699 N N . GLY A 1 87 ? -12.002 4.347 -2.480 1.00 83.00 87 GLY A N 1
ATOM 700 C CA . GLY A 1 87 ? -12.838 3.424 -3.252 1.00 83.00 87 GLY A CA 1
ATOM 701 C C . GLY A 1 87 ? -14.151 4.076 -3.700 1.00 83.00 87 GLY A C 1
ATOM 702 O O . GLY A 1 87 ? -14.839 4.723 -2.905 1.00 83.00 87 GLY A O 1
ATOM 703 N N . HIS A 1 88 ? -14.480 3.929 -4.983 1.00 82.81 88 HIS A N 1
ATOM 704 C CA . HIS A 1 88 ? -15.679 4.507 -5.591 1.00 82.81 88 HIS A CA 1
ATOM 705 C C . HIS A 1 88 ? -16.847 3.522 -5.605 1.00 82.81 88 HIS A C 1
ATOM 707 O O . HIS A 1 88 ? -17.999 3.944 -5.498 1.00 82.81 88 HIS A O 1
ATOM 713 N N . TYR A 1 89 ? -16.556 2.232 -5.751 1.00 85.94 89 TYR A N 1
ATOM 714 C CA . TYR A 1 89 ? -17.573 1.204 -5.876 1.00 85.94 89 TYR A CA 1
ATOM 715 C C . TYR A 1 89 ? -17.976 0.642 -4.506 1.00 85.94 89 TYR A C 1
ATOM 717 O O . TYR A 1 89 ? -17.183 0.685 -3.562 1.00 85.94 89 TYR A O 1
ATOM 725 N N . PRO A 1 90 ? -19.215 0.134 -4.362 1.00 84.88 90 PRO A N 1
ATOM 726 C CA . PRO A 1 90 ? -19.688 -0.432 -3.098 1.00 84.88 90 PRO A CA 1
ATOM 727 C C . PRO A 1 90 ? -18.883 -1.643 -2.608 1.00 84.88 90 PRO A C 1
ATOM 729 O O . PRO A 1 90 ? -18.863 -1.906 -1.411 1.00 84.88 90 PRO A O 1
ATOM 732 N N . ASP A 1 91 ? -18.251 -2.375 -3.523 1.00 86.31 91 ASP A N 1
ATOM 733 C CA . ASP A 1 91 ? -17.426 -3.559 -3.277 1.00 86.31 91 ASP A CA 1
ATOM 734 C C . ASP A 1 91 ? -15.933 -3.241 -3.096 1.00 86.31 91 ASP A C 1
ATOM 736 O O . ASP A 1 91 ? -15.147 -4.140 -2.796 1.00 86.31 91 ASP A O 1
ATOM 740 N N . ASP A 1 92 ? -15.527 -1.974 -3.224 1.00 91.06 92 ASP A N 1
ATOM 741 C CA . ASP A 1 92 ? -14.146 -1.580 -2.963 1.00 91.06 92 ASP A CA 1
ATOM 742 C C . ASP A 1 92 ? -13.818 -1.748 -1.469 1.00 91.06 92 ASP A C 1
ATOM 744 O O . ASP A 1 92 ? -14.501 -1.220 -0.584 1.00 91.06 92 ASP A O 1
ATOM 748 N N . VAL A 1 93 ? -12.711 -2.434 -1.179 1.00 94.31 93 VAL A N 1
ATOM 749 C CA . VAL A 1 93 ? -12.165 -2.520 0.180 1.00 94.31 93 VAL A CA 1
ATOM 750 C C . VAL A 1 93 ? -11.680 -1.138 0.633 1.00 94.31 93 VAL A C 1
ATOM 752 O O . VAL A 1 93 ? -11.032 -0.407 -0.115 1.00 94.31 93 VAL A O 1
ATOM 755 N N . LYS A 1 94 ? -11.991 -0.775 1.878 1.00 96.00 94 LYS A N 1
ATOM 756 C CA . LYS A 1 94 ? -11.623 0.493 2.518 1.00 96.00 94 LYS A CA 1
ATOM 757 C C . LYS A 1 94 ? -10.956 0.216 3.854 1.00 96.00 94 LYS A C 1
ATOM 759 O O . LYS A 1 94 ? -11.164 -0.848 4.437 1.00 96.00 94 LYS A O 1
ATOM 764 N N . LEU A 1 95 ? -10.195 1.182 4.359 1.00 97.31 95 LEU A N 1
ATOM 765 C CA . LEU A 1 95 ? -9.529 1.064 5.652 1.00 97.31 95 LEU A CA 1
ATOM 766 C C . LEU A 1 95 ? -10.515 0.758 6.792 1.00 97.31 95 LEU A C 1
ATOM 768 O O . LEU A 1 95 ? -10.254 -0.158 7.569 1.00 97.31 95 LEU A O 1
ATOM 772 N N . ALA A 1 96 ? -11.687 1.400 6.828 1.00 96.38 96 ALA A N 1
ATOM 773 C CA . ALA A 1 96 ? -12.741 1.096 7.800 1.00 96.38 96 ALA A CA 1
ATOM 774 C C . ALA A 1 96 ? -13.270 -0.351 7.749 1.00 96.38 96 ALA A C 1
ATOM 776 O O . ALA A 1 96 ? -13.782 -0.839 8.757 1.00 96.38 96 ALA A O 1
ATOM 777 N N . HIS A 1 97 ? -13.142 -1.059 6.617 1.00 95.69 97 HIS A N 1
ATOM 778 C CA . HIS A 1 97 ? -13.488 -2.486 6.536 1.00 95.69 97 HIS A CA 1
ATOM 779 C C . HIS A 1 97 ? -12.443 -3.372 7.232 1.00 95.69 97 HIS A C 1
ATOM 781 O O . HIS A 1 97 ? -12.776 -4.447 7.720 1.00 95.69 97 HIS A O 1
ATOM 787 N N . LEU A 1 98 ? -11.183 -2.930 7.278 1.00 96.94 98 LEU A N 1
ATOM 788 C CA . LEU A 1 98 ? -10.086 -3.640 7.941 1.00 96.94 98 LEU A CA 1
ATOM 789 C C . LEU A 1 98 ? -10.057 -3.322 9.439 1.00 96.94 98 LEU A C 1
ATOM 791 O O . LEU A 1 98 ? -9.951 -4.220 10.272 1.00 96.94 98 LEU A O 1
ATOM 795 N N . LEU A 1 99 ? -10.159 -2.033 9.767 1.00 97.31 99 LEU A N 1
ATOM 796 C CA . LEU A 1 99 ? -10.052 -1.486 11.113 1.00 97.31 99 LEU A CA 1
ATOM 797 C C . LEU A 1 99 ? -11.209 -0.507 11.362 1.00 97.31 99 LEU A C 1
ATOM 799 O O . LEU A 1 99 ? -11.095 0.684 11.062 1.00 97.31 99 LEU A O 1
ATOM 803 N N . PRO A 1 100 ? -12.336 -0.978 11.921 1.00 95.44 100 PRO A N 1
ATOM 804 C CA . PRO A 1 100 ? -13.431 -0.094 12.293 1.00 95.44 100 PRO A CA 1
ATOM 805 C C . PRO A 1 100 ? -12.974 0.927 13.344 1.00 95.44 100 PRO A C 1
ATOM 807 O O . PRO A 1 100 ? -12.463 0.545 14.398 1.00 95.44 100 PRO A O 1
ATOM 810 N N . ASN A 1 101 ? -13.241 2.214 13.114 1.00 93.94 101 ASN A N 1
ATOM 811 C CA . ASN A 1 101 ? -12.789 3.332 13.957 1.00 93.94 101 ASN A CA 1
ATOM 812 C C . ASN A 1 101 ? -11.264 3.552 13.968 1.00 93.94 101 ASN A C 1
ATOM 814 O O . ASN A 1 101 ? -10.711 3.957 14.998 1.00 93.94 101 ASN A O 1
ATOM 818 N N . TRP A 1 102 ? -10.575 3.269 12.859 1.00 96.06 102 TRP A N 1
ATOM 819 C CA . TRP A 1 102 ? -9.135 3.507 12.717 1.00 96.06 102 TRP A CA 1
ATOM 820 C C . TRP A 1 102 ? -8.735 4.963 13.009 1.00 96.06 102 TRP A C 1
ATOM 822 O O . TRP A 1 102 ? -7.616 5.214 13.444 1.00 96.06 102 TRP A O 1
ATOM 832 N N . GLU A 1 103 ? -9.658 5.913 12.850 1.00 94.75 103 GLU A N 1
ATOM 833 C CA . GLU A 1 103 ? -9.472 7.345 13.100 1.00 94.75 103 GLU A CA 1
ATOM 834 C C . GLU A 1 103 ? -9.188 7.669 14.575 1.00 94.75 103 GLU A C 1
ATOM 836 O O . GLU A 1 103 ? -8.734 8.767 14.893 1.00 94.75 103 GLU A O 1
ATOM 841 N N . LYS A 1 104 ? -9.459 6.730 15.492 1.00 96.00 104 LYS A N 1
ATOM 842 C CA . LYS A 1 104 ? -9.119 6.862 16.917 1.00 96.00 104 LYS A CA 1
ATOM 843 C C . LYS A 1 104 ? -7.636 6.605 17.198 1.00 96.00 104 LYS A C 1
ATOM 845 O O . LYS A 1 104 ? -7.170 6.961 18.278 1.00 96.00 104 LYS A O 1
ATOM 850 N N . ASP A 1 105 ? -6.911 5.983 16.269 1.00 97.81 105 ASP A N 1
ATOM 851 C CA . ASP A 1 105 ? -5.470 5.768 16.384 1.00 97.81 105 ASP A CA 1
ATOM 852 C C . ASP A 1 105 ? -4.716 6.974 15.803 1.00 97.81 105 ASP A C 1
ATOM 854 O O . ASP A 1 105 ? -4.627 7.152 14.588 1.00 97.81 105 ASP A O 1
ATOM 858 N N . GLU A 1 106 ? -4.177 7.823 16.682 1.00 97.50 106 GLU A N 1
ATOM 859 C CA . GLU A 1 106 ? -3.481 9.059 16.291 1.00 97.50 106 GLU A CA 1
ATOM 860 C C . GLU A 1 106 ? -2.271 8.783 15.384 1.00 97.50 106 GLU A C 1
ATOM 862 O O . GLU A 1 106 ? -2.049 9.490 14.399 1.00 97.50 106 GLU A O 1
ATOM 867 N N . GLU A 1 107 ? -1.517 7.719 15.676 1.00 98.00 107 GLU A N 1
ATOM 868 C CA . GLU A 1 107 ? -0.349 7.321 14.889 1.00 98.00 107 GLU A CA 1
ATOM 869 C C . GLU A 1 107 ? -0.746 6.934 13.458 1.00 98.00 107 GLU A C 1
ATOM 871 O O . GLU A 1 107 ? -0.195 7.478 12.497 1.00 98.00 107 GLU A O 1
ATOM 876 N N . LEU A 1 108 ? -1.735 6.050 13.292 1.00 98.12 108 LEU A N 1
ATOM 877 C CA . LEU A 1 108 ? -2.256 5.690 11.977 1.00 98.12 108 LEU A CA 1
ATOM 878 C C . LEU A 1 108 ? -2.829 6.912 11.252 1.00 98.12 108 LEU A C 1
ATOM 880 O O . LEU A 1 108 ? -2.568 7.074 10.062 1.00 98.12 108 LEU A O 1
ATOM 884 N N . GLY A 1 109 ? -3.520 7.812 11.956 1.00 97.94 109 GLY A N 1
ATOM 885 C CA . GLY A 1 109 ? -3.996 9.080 11.398 1.00 97.94 109 GLY A CA 1
ATOM 886 C C . GLY A 1 109 ? -2.872 9.935 10.801 1.00 97.94 109 GLY A C 1
ATOM 887 O O . GLY A 1 109 ? -2.990 10.445 9.682 1.00 97.94 109 GLY A O 1
ATOM 888 N N . ILE A 1 110 ? -1.741 10.063 11.498 1.00 98.31 110 ILE A N 1
ATOM 889 C CA . ILE A 1 110 ? -0.554 10.773 10.993 1.00 98.31 110 ILE A CA 1
ATOM 890 C C . ILE A 1 110 ? 0.028 10.063 9.765 1.00 98.31 110 ILE A C 1
ATOM 892 O O . ILE A 1 110 ? 0.369 10.715 8.772 1.00 98.31 110 ILE A O 1
ATOM 896 N N . LEU A 1 111 ? 0.139 8.735 9.808 1.00 98.44 111 LEU A N 1
ATOM 897 C CA . LEU A 1 111 ? 0.686 7.941 8.708 1.00 98.44 111 LEU A CA 1
ATOM 898 C C . LEU A 1 111 ? -0.183 8.035 7.446 1.00 98.44 111 LEU A C 1
ATOM 900 O O . LEU A 1 111 ? 0.353 8.292 6.365 1.00 98.44 111 LEU A O 1
ATOM 904 N N . VAL A 1 112 ? -1.507 7.927 7.585 1.00 98.25 112 VAL A N 1
ATOM 905 C CA . VAL A 1 112 ? -2.481 8.094 6.494 1.00 98.25 112 VAL A CA 1
ATOM 906 C C . VAL A 1 112 ? -2.374 9.494 5.886 1.00 98.25 112 VAL A C 1
ATOM 908 O O . VAL A 1 112 ? -2.280 9.625 4.667 1.00 98.25 112 VAL A O 1
ATOM 911 N N . ASN A 1 113 ? -2.263 10.541 6.709 1.00 98.00 113 ASN A N 1
ATOM 912 C CA . ASN A 1 113 ? -2.048 11.910 6.227 1.00 98.00 113 ASN A CA 1
ATOM 913 C C . ASN A 1 113 ? -0.719 12.074 5.465 1.00 98.00 113 ASN A C 1
ATOM 915 O O . ASN A 1 113 ? -0.644 12.794 4.465 1.00 98.00 113 ASN A O 1
ATOM 919 N N . ASN A 1 114 ? 0.353 11.418 5.917 1.00 98.00 114 ASN A N 1
ATOM 920 C CA . ASN A 1 114 ? 1.638 11.434 5.216 1.00 98.00 114 ASN A CA 1
ATOM 921 C C . ASN A 1 114 ? 1.555 10.701 3.873 1.00 98.00 114 ASN A C 1
ATOM 923 O O . ASN A 1 114 ? 2.086 11.192 2.872 1.00 98.00 114 ASN A O 1
ATOM 927 N N . LEU A 1 115 ? 0.853 9.565 3.831 1.00 98.19 115 LEU A N 1
ATOM 928 C CA . LEU A 1 115 ? 0.572 8.845 2.594 1.00 98.19 115 LEU A CA 1
ATOM 929 C C . LEU A 1 115 ? -0.268 9.696 1.638 1.00 98.19 115 LEU A C 1
ATOM 931 O O . LEU A 1 115 ? 0.061 9.768 0.457 1.00 98.19 115 LEU A O 1
ATOM 935 N N . GLU A 1 116 ? -1.295 10.389 2.128 1.00 97.56 116 GLU A N 1
ATOM 936 C CA . GLU A 1 116 ? -2.127 11.277 1.316 1.00 97.56 116 GLU A CA 1
ATOM 937 C C . GLU A 1 116 ? -1.295 12.377 0.649 1.00 97.56 116 GLU A C 1
ATOM 939 O O . GLU A 1 116 ? -1.389 12.578 -0.567 1.00 97.56 116 GLU A O 1
ATOM 944 N N . LYS A 1 117 ? -0.444 13.056 1.426 1.00 97.19 117 LYS A N 1
ATOM 945 C CA . LYS A 1 117 ? 0.444 14.112 0.920 1.00 97.19 117 LYS A CA 1
ATOM 946 C C . LYS A 1 117 ? 1.420 13.582 -0.127 1.00 97.19 117 LYS A C 1
ATOM 948 O O . LYS A 1 117 ? 1.620 14.228 -1.154 1.00 97.19 117 LYS A O 1
ATOM 953 N N . ALA A 1 118 ? 2.012 12.415 0.121 1.00 96.81 118 ALA A N 1
ATOM 954 C CA . ALA A 1 118 ? 2.958 11.794 -0.799 1.00 96.81 118 ALA A CA 1
ATOM 955 C C . ALA A 1 118 ? 2.274 11.303 -2.084 1.00 96.81 118 ALA A C 1
ATOM 957 O O . ALA A 1 118 ? 2.794 11.506 -3.180 1.00 96.81 118 ALA A O 1
ATOM 958 N N . TYR A 1 119 ? 1.102 10.675 -1.969 1.00 96.44 119 TYR A N 1
ATOM 959 C CA . TYR A 1 119 ? 0.377 10.100 -3.099 1.00 96.44 119 TYR A CA 1
ATOM 960 C C . TYR A 1 119 ? -0.292 11.168 -3.967 1.00 96.44 119 TYR A C 1
ATOM 962 O O . TYR A 1 119 ? -0.317 11.051 -5.195 1.00 96.44 119 TYR A O 1
ATOM 970 N N . GLY A 1 120 ? -0.807 12.230 -3.348 1.00 95.81 120 GLY A N 1
ATOM 971 C CA . GLY A 1 120 ? -1.523 13.303 -4.024 1.00 95.81 120 GLY A CA 1
ATOM 972 C C . GLY A 1 120 ? -2.899 12.869 -4.529 1.00 95.81 120 GLY A C 1
ATOM 973 O O . GLY A 1 120 ? -3.563 12.017 -3.937 1.00 95.81 120 GLY A O 1
ATOM 974 N N . THR A 1 121 ? -3.363 13.481 -5.621 1.00 92.12 121 THR A N 1
ATOM 975 C CA . THR A 1 121 ? -4.720 13.266 -6.151 1.00 92.12 121 THR A CA 1
ATOM 976 C C . THR A 1 121 ? -4.728 13.148 -7.671 1.00 92.12 121 THR A C 1
ATOM 978 O O . THR A 1 121 ? -3.816 13.607 -8.356 1.00 92.12 121 THR A O 1
ATOM 981 N N . ARG A 1 122 ? -5.829 12.627 -8.225 1.00 88.00 122 ARG A N 1
ATOM 982 C CA . ARG A 1 122 ? -6.048 12.538 -9.680 1.00 88.00 122 ARG A CA 1
ATOM 983 C C . ARG A 1 122 ? -6.140 13.905 -10.374 1.00 88.00 122 ARG A C 1
ATOM 985 O O . ARG A 1 122 ? -6.058 13.959 -11.596 1.00 88.00 122 ARG A O 1
ATOM 992 N N . LYS A 1 123 ? -6.331 14.995 -9.622 1.00 87.69 123 LYS A N 1
ATOM 993 C CA . LYS A 1 123 ? -6.415 16.371 -10.144 1.00 87.69 123 LYS A CA 1
ATOM 994 C C . LYS A 1 123 ? -5.062 17.088 -10.106 1.00 87.69 123 LYS A C 1
ATOM 996 O O . LYS A 1 123 ? -4.837 18.015 -10.877 1.00 87.69 123 LYS A O 1
ATOM 1001 N N . SER A 1 124 ? -4.159 16.648 -9.234 1.00 89.12 124 SER A N 1
ATOM 1002 C CA . SER A 1 124 ? -2.853 17.268 -9.023 1.00 89.12 124 SER A CA 1
ATOM 1003 C C . SER A 1 124 ? -1.830 16.677 -9.991 1.00 89.12 124 SER A C 1
ATOM 1005 O O . SER A 1 124 ? -1.324 15.572 -9.775 1.00 89.12 124 SER A O 1
ATOM 1007 N N . LYS A 1 125 ? -1.539 17.409 -11.071 1.00 86.31 125 LYS A N 1
ATOM 1008 C CA . LYS A 1 125 ? -0.536 17.015 -12.069 1.00 86.31 125 LYS A CA 1
ATOM 1009 C C . LYS A 1 125 ? 0.808 16.705 -11.391 1.00 86.31 125 LYS A C 1
ATOM 1011 O O . LYS A 1 125 ? 1.144 17.306 -10.375 1.00 86.31 125 LYS A O 1
ATOM 1016 N N . ASP A 1 126 ? 1.536 15.738 -11.943 1.00 82.81 126 ASP A N 1
ATOM 1017 C CA . ASP A 1 126 ? 2.871 15.307 -11.496 1.00 82.81 126 ASP A CA 1
ATOM 1018 C C . ASP A 1 126 ? 2.933 14.658 -10.098 1.00 82.81 126 ASP A C 1
ATOM 1020 O O . ASP A 1 126 ? 4.008 14.270 -9.639 1.00 82.81 126 ASP A O 1
ATOM 1024 N N . THR A 1 127 ? 1.787 14.450 -9.440 1.00 90.69 127 THR A N 1
ATOM 1025 C CA . THR A 1 127 ? 1.713 13.602 -8.241 1.00 90.69 127 THR A CA 1
ATOM 1026 C C . THR A 1 127 ? 1.751 12.113 -8.603 1.00 90.69 127 THR A C 1
ATOM 1028 O O . THR A 1 127 ? 1.380 11.737 -9.726 1.00 90.69 127 THR A O 1
ATOM 1031 N N . PRO A 1 128 ? 2.160 11.229 -7.673 1.00 92.19 128 PRO A N 1
ATOM 1032 C CA . PRO A 1 128 ? 2.104 9.783 -7.875 1.00 92.19 128 PRO A CA 1
ATOM 1033 C C . PRO A 1 128 ? 0.729 9.266 -8.311 1.00 92.19 128 PRO A C 1
ATOM 1035 O O . PRO A 1 128 ? 0.657 8.507 -9.273 1.00 92.19 128 PRO A O 1
ATOM 1038 N N . CYS A 1 129 ? -0.363 9.717 -7.687 1.00 93.38 129 CYS A N 1
ATOM 1039 C CA . CYS A 1 129 ? -1.728 9.314 -8.035 1.00 93.38 129 CYS A CA 1
ATOM 1040 C C . CYS A 1 129 ? -2.077 9.671 -9.487 1.00 93.38 129 CYS A C 1
ATOM 1042 O O . CYS A 1 129 ? -2.554 8.823 -10.248 1.00 93.38 129 CYS A O 1
ATOM 1044 N N . TRP A 1 130 ? -1.805 10.911 -9.908 1.00 90.44 130 TRP A N 1
ATOM 1045 C CA . TRP A 1 130 ? -2.028 11.333 -11.293 1.00 90.44 130 TRP A CA 1
ATOM 1046 C C . TRP A 1 130 ? -1.183 10.513 -12.272 1.00 90.44 130 TRP A C 1
ATOM 1048 O O . TRP A 1 130 ? -1.693 9.997 -13.268 1.00 90.44 130 TRP A O 1
ATOM 1058 N N . THR A 1 131 ? 0.098 10.344 -11.950 1.00 87.06 131 THR A N 1
ATOM 1059 C CA . THR A 1 131 ? 1.060 9.659 -12.814 1.00 87.06 131 THR A CA 1
ATOM 1060 C C . THR A 1 131 ? 0.717 8.183 -12.974 1.00 87.06 131 THR A C 1
ATOM 1062 O O . THR A 1 131 ? 0.635 7.697 -14.097 1.00 87.06 131 THR A O 1
ATOM 1065 N N . ILE A 1 132 ? 0.439 7.468 -11.881 1.00 88.62 132 ILE A N 1
ATOM 1066 C CA . ILE A 1 132 ? 0.060 6.051 -11.924 1.00 88.62 132 ILE A CA 1
ATOM 1067 C C . ILE A 1 132 ? -1.206 5.858 -12.761 1.00 88.62 132 ILE A C 1
ATOM 1069 O O . ILE A 1 132 ? -1.227 4.990 -13.631 1.00 88.62 132 ILE A O 1
ATOM 1073 N N . ASN A 1 133 ? -2.229 6.700 -12.586 1.00 85.94 133 ASN A N 1
ATOM 1074 C CA . ASN A 1 133 ? -3.435 6.612 -13.413 1.00 85.94 133 ASN A CA 1
ATOM 1075 C C . 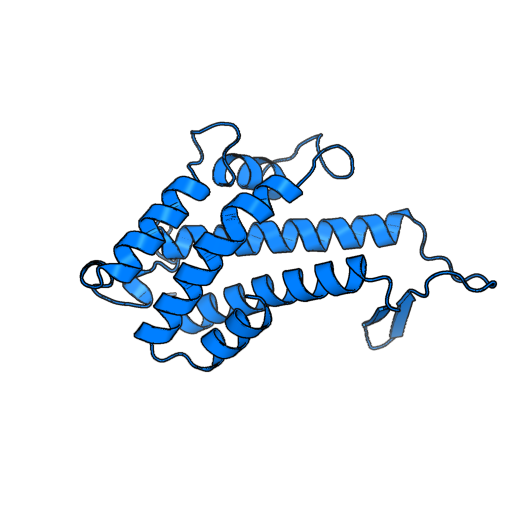ASN A 1 133 ? -3.132 6.847 -14.904 1.00 85.94 133 ASN A C 1
ATOM 1077 O O . ASN A 1 133 ? -3.679 6.152 -15.756 1.00 85.94 133 ASN A O 1
ATOM 1081 N N . LYS A 1 134 ? -2.225 7.767 -15.253 1.00 81.56 134 LYS A N 1
ATOM 1082 C CA . LYS A 1 134 ? -1.821 7.974 -16.655 1.00 81.56 134 LYS A CA 1
ATOM 1083 C C . LYS A 1 134 ? -1.019 6.815 -17.237 1.00 81.56 134 LYS A C 1
ATOM 1085 O O . LYS A 1 134 ? -1.219 6.489 -18.402 1.00 81.56 134 LYS A O 1
ATOM 1090 N N . MET A 1 135 ? -0.149 6.198 -16.445 1.00 75.00 135 MET A N 1
ATOM 1091 C CA . MET A 1 135 ? 0.761 5.155 -16.922 1.00 75.00 135 MET A CA 1
ATOM 1092 C C . MET A 1 135 ? 0.124 3.759 -16.933 1.00 75.00 135 MET A C 1
ATOM 1094 O O . MET A 1 135 ? 0.459 2.959 -17.800 1.00 75.00 135 MET A O 1
ATOM 1098 N N . VAL A 1 136 ? -0.806 3.474 -16.013 1.00 73.69 136 VAL A N 1
ATOM 1099 C CA . VAL A 1 136 ? -1.478 2.167 -15.889 1.00 73.69 136 VAL A CA 1
ATOM 1100 C C . VAL A 1 136 ? -2.829 2.147 -16.611 1.00 73.69 136 VAL A C 1
ATOM 1102 O O . VAL A 1 136 ? -3.121 1.190 -17.320 1.00 73.69 136 VAL A O 1
ATOM 1105 N N . VAL A 1 137 ? -3.649 3.197 -16.471 1.00 60.25 137 VAL A N 1
ATOM 1106 C CA . VAL A 1 137 ? -5.080 3.163 -16.852 1.00 60.25 137 VAL A CA 1
ATOM 1107 C C . VAL A 1 137 ? -5.354 3.777 -18.232 1.00 60.25 137 VAL A C 1
ATOM 1109 O O . VAL A 1 137 ? -6.386 3.501 -18.838 1.00 60.25 137 VAL A O 1
ATOM 1112 N N . HIS A 1 138 ? -4.437 4.581 -18.777 1.00 56.91 138 HIS A N 1
ATOM 1113 C CA . HIS A 1 138 ? -4.617 5.224 -20.081 1.00 56.91 138 HIS A CA 1
ATOM 1114 C C . HIS A 1 138 ? -3.591 4.753 -21.123 1.00 56.91 138 HIS A C 1
ATOM 1116 O O . HIS A 1 138 ? -2.422 4.493 -20.818 1.00 56.91 138 HIS A O 1
ATOM 1122 N N . PHE A 1 139 ? -4.022 4.687 -22.388 1.00 50.28 139 PHE A N 1
ATOM 1123 C CA . PHE A 1 139 ? -3.116 4.578 -23.529 1.00 50.28 139 PHE A CA 1
ATOM 1124 C C . PHE A 1 139 ? -2.245 5.836 -23.573 1.00 50.28 139 PHE A C 1
ATOM 1126 O O . PHE A 1 139 ? -2.724 6.934 -23.847 1.00 50.28 139 PHE A O 1
ATOM 1133 N N . THR A 1 140 ? -0.965 5.681 -23.256 1.00 51.56 140 THR A N 1
ATOM 1134 C CA . THR A 1 140 ? 0.033 6.748 -23.312 1.00 51.56 140 THR A CA 1
ATOM 1135 C C . THR A 1 140 ? 1.142 6.336 -24.270 1.00 51.56 140 THR A C 1
ATOM 1137 O O . THR A 1 140 ? 1.578 5.184 -24.265 1.00 51.56 140 THR A O 1
ATOM 1140 N N . SER A 1 141 ? 1.610 7.279 -25.088 1.00 51.88 141 SER A N 1
ATOM 1141 C CA . SER A 1 141 ? 2.797 7.117 -25.937 1.00 51.88 141 SER A CA 1
ATOM 1142 C C . SER A 1 141 ? 4.105 7.150 -25.135 1.00 51.88 141 SER A C 1
ATOM 1144 O O . SER A 1 141 ? 5.173 6.875 -25.676 1.00 51.88 141 SER A O 1
ATOM 1146 N N . PHE A 1 142 ? 4.035 7.481 -23.843 1.00 50.88 142 PHE A N 1
ATOM 1147 C CA . PHE A 1 142 ? 5.166 7.529 -22.925 1.00 50.88 142 PHE A CA 1
ATOM 1148 C C . PHE A 1 142 ? 5.136 6.289 -22.032 1.00 50.88 142 PHE A C 1
ATOM 1150 O O . PHE A 1 142 ? 4.447 6.269 -21.021 1.00 50.88 142 PHE A O 1
ATOM 1157 N N . ARG A 1 143 ? 5.877 5.244 -22.405 1.00 53.09 143 ARG A N 1
ATOM 1158 C CA . ARG A 1 143 ? 6.217 4.103 -21.535 1.00 53.09 143 ARG A CA 1
ATOM 1159 C C . ARG A 1 143 ? 7.726 3.852 -21.641 1.00 53.09 143 ARG A C 1
ATOM 1161 O O . ARG A 1 143 ? 8.380 4.437 -22.502 1.00 53.09 143 ARG A O 1
ATOM 1168 N N . LEU A 1 144 ? 8.281 2.969 -20.810 1.00 56.69 144 LEU A N 1
ATOM 1169 C CA . LEU A 1 144 ? 9.674 2.495 -20.915 1.00 56.69 144 LEU A CA 1
ATOM 1170 C C . LEU A 1 144 ? 10.757 3.520 -20.542 1.00 56.69 144 LEU A C 1
ATOM 1172 O O . LEU A 1 144 ? 10.621 4.276 -19.589 1.00 56.69 144 LEU A O 1
ATOM 1176 N N . THR A 1 145 ? 11.855 3.515 -21.301 1.00 47.97 145 THR A N 1
ATOM 1177 C CA . THR A 1 145 ? 13.021 4.403 -21.228 1.00 47.97 145 THR A CA 1
ATOM 1178 C C . THR A 1 145 ? 12.658 5.883 -21.276 1.00 47.97 145 THR A C 1
ATOM 1180 O O . THR A 1 145 ? 13.475 6.719 -20.910 1.00 47.97 145 THR A O 1
ATOM 1183 N N . SER A 1 146 ? 11.443 6.201 -21.718 1.00 53.09 146 SER A N 1
ATOM 1184 C CA . SER A 1 146 ? 10.912 7.557 -21.801 1.00 53.09 146 SER A CA 1
ATOM 1185 C C . SER A 1 146 ? 10.349 8.066 -20.470 1.00 53.09 146 SER A C 1
ATOM 1187 O O . SER A 1 146 ? 10.037 9.250 -20.377 1.00 53.09 146 SER A O 1
ATOM 1189 N N . PHE A 1 147 ? 10.186 7.207 -19.450 1.00 65.12 147 PHE A N 1
ATOM 1190 C CA . PHE A 1 147 ? 9.642 7.607 -18.152 1.00 65.12 147 PHE A CA 1
ATOM 1191 C C . PHE A 1 147 ? 10.339 6.925 -16.964 1.00 65.12 147 PHE A C 1
ATOM 1193 O O . PHE A 1 147 ? 10.318 5.706 -16.800 1.00 65.12 147 PHE A O 1
ATOM 1200 N N . GLY A 1 148 ? 10.939 7.732 -16.089 1.00 67.94 148 GLY A N 1
ATOM 1201 C CA . GLY A 1 148 ? 11.615 7.257 -14.885 1.00 67.94 148 GLY A CA 1
ATOM 1202 C C . GLY A 1 148 ? 10.663 7.094 -13.698 1.00 67.94 148 GLY A C 1
ATOM 1203 O O . GLY A 1 148 ? 10.329 8.068 -13.033 1.00 67.94 148 GLY A O 1
ATOM 1204 N N . TYR A 1 149 ? 10.306 5.855 -13.350 1.00 76.06 149 TYR A N 1
ATOM 1205 C CA . TYR A 1 149 ? 9.442 5.551 -12.193 1.00 76.06 149 TYR A CA 1
ATOM 1206 C C . TYR A 1 149 ? 10.120 5.707 -10.823 1.00 76.06 149 TYR A C 1
ATOM 1208 O O . TYR A 1 149 ? 9.454 5.648 -9.792 1.00 76.06 149 TYR A O 1
ATOM 1216 N N . ARG A 1 150 ? 11.443 5.918 -10.798 1.00 78.12 150 ARG A N 1
ATOM 1217 C CA . ARG A 1 150 ? 12.253 6.027 -9.574 1.00 78.12 150 ARG A CA 1
ATOM 1218 C C . ARG A 1 150 ? 11.655 7.018 -8.573 1.00 78.12 150 ARG A C 1
ATOM 1220 O O . ARG A 1 150 ? 11.420 6.640 -7.433 1.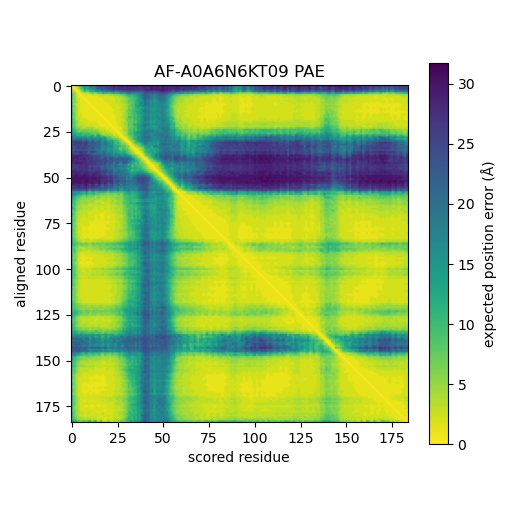00 78.12 150 ARG A O 1
ATOM 1227 N N . LYS A 1 151 ? 11.357 8.240 -9.027 1.00 79.25 151 LYS A N 1
ATOM 1228 C CA . LYS A 1 151 ? 10.826 9.308 -8.171 1.00 79.25 151 LYS A CA 1
ATOM 1229 C C . LYS A 1 151 ? 9.493 8.919 -7.528 1.00 79.25 151 LYS A C 1
ATOM 1231 O O . LYS A 1 151 ? 9.267 9.250 -6.372 1.00 79.25 151 LYS A O 1
ATOM 1236 N N . ILE A 1 152 ? 8.631 8.195 -8.249 1.00 84.12 152 ILE A N 1
ATOM 1237 C CA . ILE A 1 152 ? 7.353 7.708 -7.706 1.00 84.12 152 ILE A CA 1
ATOM 1238 C C . ILE A 1 152 ? 7.623 6.757 -6.544 1.00 84.12 152 ILE A C 1
ATOM 1240 O O . ILE A 1 152 ? 7.097 6.975 -5.459 1.00 84.12 152 ILE A O 1
ATOM 1244 N N . PHE A 1 153 ? 8.470 5.745 -6.756 1.00 85.62 153 PHE A N 1
ATOM 1245 C CA . PHE A 1 153 ? 8.799 4.760 -5.724 1.00 85.62 153 PHE A CA 1
ATOM 1246 C C . PHE A 1 153 ? 9.478 5.401 -4.511 1.00 85.62 153 PHE A C 1
ATOM 1248 O O . PHE A 1 153 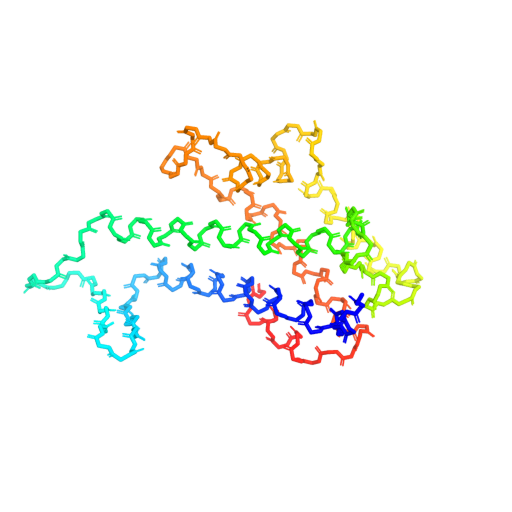? 9.059 5.145 -3.390 1.00 85.62 153 PHE A O 1
ATOM 1255 N N . GLU A 1 154 ? 10.454 6.287 -4.725 1.00 85.44 154 GLU A N 1
ATOM 1256 C CA . GLU A 1 154 ? 11.128 7.026 -3.645 1.00 85.44 154 GLU A CA 1
ATOM 1257 C C . GLU A 1 154 ? 10.158 7.921 -2.854 1.00 85.44 154 GLU A C 1
ATOM 1259 O O . GLU A 1 154 ? 10.341 8.106 -1.655 1.00 85.44 154 GLU A O 1
ATOM 1264 N N . THR A 1 155 ? 9.104 8.437 -3.496 1.00 90.31 155 THR A N 1
ATOM 1265 C CA . THR A 1 155 ? 8.091 9.272 -2.829 1.00 90.31 155 THR A CA 1
ATOM 1266 C C . THR A 1 155 ? 7.097 8.440 -2.013 1.00 90.31 155 THR A C 1
ATOM 1268 O O . THR A 1 155 ? 6.707 8.864 -0.929 1.00 90.31 155 THR A O 1
ATOM 1271 N N . ILE A 1 156 ? 6.658 7.280 -2.521 1.00 92.94 156 ILE A N 1
ATOM 1272 C CA . ILE A 1 156 ? 5.521 6.545 -1.939 1.00 92.94 156 ILE A CA 1
ATOM 1273 C C . ILE A 1 156 ? 5.888 5.329 -1.096 1.00 92.94 156 ILE A C 1
ATOM 1275 O O . ILE A 1 156 ? 5.124 4.991 -0.195 1.00 92.94 156 ILE A O 1
ATOM 1279 N N . ASP A 1 157 ? 7.017 4.664 -1.363 1.00 91.50 157 ASP A N 1
ATOM 1280 C CA . ASP A 1 157 ? 7.299 3.362 -0.747 1.00 91.50 157 ASP A CA 1
ATOM 1281 C C . ASP A 1 157 ? 7.364 3.479 0.787 1.00 91.50 157 ASP A C 1
ATOM 1283 O O . ASP A 1 157 ? 6.751 2.674 1.482 1.00 91.50 157 ASP A O 1
ATOM 1287 N N . THR A 1 158 ? 8.030 4.502 1.334 1.00 95.25 158 THR A N 1
ATOM 1288 C CA . THR A 1 158 ? 8.139 4.668 2.794 1.00 95.25 158 THR A CA 1
ATOM 1289 C C . THR A 1 158 ? 6.793 4.983 3.464 1.00 95.25 158 THR A C 1
ATOM 1291 O O . THR A 1 158 ? 6.411 4.225 4.359 1.00 95.25 158 THR A O 1
ATOM 1294 N N . PRO A 1 159 ? 6.031 6.024 3.058 1.00 97.62 159 PRO A N 1
ATOM 1295 C CA . PRO A 1 159 ? 4.717 6.291 3.652 1.00 97.62 159 PRO A CA 1
ATOM 1296 C C . PRO A 1 159 ? 3.756 5.101 3.555 1.00 97.62 159 PRO A C 1
ATOM 1298 O O . PRO A 1 159 ? 3.043 4.803 4.512 1.00 97.62 159 PRO A O 1
ATOM 1301 N N . LEU A 1 160 ? 3.771 4.391 2.422 1.00 97.75 160 LEU A N 1
ATOM 1302 C CA . LEU A 1 160 ? 2.905 3.240 2.194 1.00 97.75 160 LEU A CA 1
ATOM 1303 C C . LEU A 1 160 ? 3.252 2.072 3.126 1.00 97.75 160 LEU A C 1
ATOM 1305 O O . LEU A 1 160 ? 2.364 1.536 3.788 1.00 97.75 160 LEU A O 1
ATOM 1309 N N . LYS A 1 161 ? 4.536 1.703 3.226 1.00 97.75 161 LYS A N 1
ATOM 1310 C CA . LYS A 1 161 ? 4.995 0.610 4.099 1.00 97.75 161 LYS A CA 1
ATOM 1311 C C . LYS A 1 161 ? 4.683 0.873 5.568 1.00 97.75 161 LYS A C 1
ATOM 1313 O O . LYS A 1 161 ? 4.249 -0.042 6.260 1.00 97.75 161 LYS A O 1
ATOM 1318 N N . LEU A 1 162 ? 4.870 2.110 6.035 1.00 98.31 162 LEU A N 1
ATOM 1319 C CA . LEU A 1 162 ? 4.558 2.478 7.417 1.00 98.31 162 LEU A CA 1
ATOM 1320 C C . LEU A 1 162 ? 3.057 2.351 7.711 1.00 98.31 162 LEU A C 1
ATOM 1322 O O . LEU A 1 162 ? 2.697 1.794 8.745 1.00 98.31 162 LEU A O 1
ATOM 1326 N N . CYS A 1 163 ? 2.190 2.774 6.783 1.00 98.12 163 CYS A N 1
ATOM 1327 C CA . CYS A 1 163 ? 0.746 2.559 6.914 1.00 98.12 163 CYS A CA 1
ATOM 1328 C C . CYS A 1 163 ? 0.403 1.066 6.975 1.00 98.12 163 CYS A C 1
ATOM 1330 O O . CYS A 1 163 ? -0.292 0.639 7.891 1.00 98.12 163 CYS A O 1
ATOM 1332 N N . ILE A 1 164 ? 0.919 0.258 6.039 1.00 98.44 164 ILE A N 1
ATOM 1333 C CA . ILE A 1 164 ? 0.662 -1.193 5.995 1.00 98.44 164 ILE A CA 1
ATOM 1334 C C . ILE A 1 164 ? 1.099 -1.861 7.298 1.00 98.44 164 ILE A C 1
ATOM 1336 O O . ILE A 1 164 ? 0.346 -2.655 7.862 1.00 98.44 164 ILE A O 1
ATOM 1340 N N . LYS A 1 165 ? 2.296 -1.521 7.791 1.00 98.44 165 LYS A N 1
ATOM 1341 C CA . LYS A 1 165 ? 2.818 -2.028 9.058 1.00 98.44 165 LYS A CA 1
ATOM 1342 C C . LYS A 1 165 ? 1.860 -1.702 10.204 1.00 98.44 165 LYS A C 1
ATOM 1344 O O . LYS A 1 165 ? 1.417 -2.622 10.883 1.00 98.44 165 LYS A O 1
ATOM 1349 N N . ARG A 1 166 ? 1.483 -0.429 10.376 1.00 98.19 166 ARG A N 1
ATOM 1350 C CA . ARG A 1 166 ? 0.594 -0.008 11.470 1.00 98.19 166 ARG A CA 1
ATOM 1351 C C . ARG A 1 166 ? -0.784 -0.669 11.387 1.00 98.19 166 ARG A C 1
ATOM 1353 O O . ARG A 1 166 ? -1.301 -1.140 12.396 1.00 98.19 166 ARG A O 1
ATOM 1360 N N . VAL A 1 167 ? -1.354 -0.775 10.186 1.00 98.25 167 VAL A N 1
ATOM 1361 C CA . VAL A 1 167 ? -2.632 -1.471 9.962 1.00 98.25 167 VAL A CA 1
ATOM 1362 C C . VAL A 1 167 ? -2.536 -2.944 10.355 1.00 98.25 167 VAL A C 1
ATOM 1364 O O . VAL A 1 167 ? -3.426 -3.471 11.020 1.00 98.25 167 VAL A O 1
ATOM 1367 N N . ALA A 1 168 ? -1.446 -3.615 9.985 1.00 97.88 168 ALA A N 1
ATOM 1368 C CA . ALA A 1 168 ? -1.238 -5.016 10.323 1.00 97.88 168 ALA A CA 1
ATOM 1369 C C . ALA A 1 168 ? -0.979 -5.241 11.826 1.00 97.88 168 ALA A C 1
ATOM 1371 O O . ALA A 1 168 ? -1.410 -6.266 12.358 1.00 97.88 168 ALA A O 1
ATOM 1372 N N . GLU A 1 169 ? -0.331 -4.297 12.519 1.00 97.94 169 GLU A N 1
ATOM 1373 C CA . GLU A 1 169 ? -0.174 -4.311 13.983 1.00 97.94 169 GLU A CA 1
ATOM 1374 C C . GLU A 1 169 ? -1.532 -4.218 14.684 1.00 97.94 169 GLU A C 1
ATOM 1376 O O . GLU A 1 169 ? -1.876 -5.092 15.478 1.00 97.94 169 GLU A O 1
ATOM 1381 N N . LEU A 1 170 ? -2.329 -3.202 14.341 1.00 97.75 170 LEU A N 1
ATOM 1382 C CA . LEU A 1 170 ? -3.650 -2.976 14.934 1.00 97.75 170 LEU A CA 1
ATOM 1383 C C . LEU A 1 170 ? -4.634 -4.108 14.610 1.00 97.75 170 LEU A C 1
ATOM 1385 O O . LEU A 1 170 ? -5.456 -4.477 15.444 1.00 97.75 170 LEU A O 1
ATOM 1389 N N . GLY A 1 171 ? -4.533 -4.682 13.410 1.00 96.94 171 GLY A N 1
ATOM 1390 C CA . GLY A 1 171 ? -5.379 -5.788 12.964 1.00 96.94 171 GLY A CA 1
ATOM 1391 C C . GLY A 1 171 ? -4.948 -7.164 13.469 1.00 96.94 171 GLY A C 1
ATOM 1392 O O . GLY A 1 171 ? -5.606 -8.153 13.142 1.00 96.94 171 GLY A O 1
ATOM 1393 N N . GLY A 1 172 ? -3.831 -7.262 14.202 1.00 97.12 172 GLY A N 1
ATOM 1394 C CA . GLY A 1 172 ? -3.288 -8.538 14.667 1.00 97.12 172 GLY A CA 1
ATOM 1395 C C . GLY A 1 172 ? -2.951 -9.497 13.520 1.00 97.12 172 GLY A C 1
ATOM 1396 O O . GLY A 1 172 ? -3.271 -10.684 13.593 1.00 97.12 172 GLY A O 1
ATOM 1397 N N . LYS A 1 173 ? -2.345 -8.996 12.432 1.00 97.44 173 LYS A N 1
ATOM 1398 C CA . LYS A 1 173 ? -2.056 -9.758 11.201 1.00 97.44 173 LYS A CA 1
ATOM 1399 C C . LYS A 1 173 ? -0.556 -10.059 11.050 1.00 97.44 173 LYS A C 1
ATOM 1401 O O . LYS A 1 173 ? 0.132 -9.408 10.260 1.00 97.44 173 LYS A O 1
ATOM 1406 N N . PRO A 1 174 ? -0.021 -11.081 11.747 1.00 95.62 174 PRO A N 1
ATOM 1407 C CA . PRO A 1 174 ? 1.413 -11.378 11.753 1.00 95.62 174 PRO A CA 1
ATOM 1408 C C . PRO A 1 174 ? 1.972 -11.769 10.378 1.00 95.62 174 PRO A C 1
ATOM 1410 O O . PRO A 1 174 ? 3.124 -11.463 10.087 1.00 95.62 174 PRO A O 1
ATOM 1413 N N . ALA A 1 175 ? 1.171 -12.399 9.511 1.00 95.31 175 ALA A N 1
ATOM 1414 C CA . ALA A 1 175 ? 1.599 -12.740 8.152 1.00 95.31 175 ALA A CA 1
ATOM 1415 C C . ALA A 1 175 ? 1.884 -11.487 7.304 1.00 95.31 175 ALA A C 1
ATOM 1417 O O . ALA A 1 175 ? 2.915 -11.410 6.639 1.00 95.31 175 ALA A O 1
ATOM 1418 N N . ILE A 1 176 ? 1.019 -10.471 7.401 1.00 96.25 176 ILE A N 1
ATOM 1419 C CA . 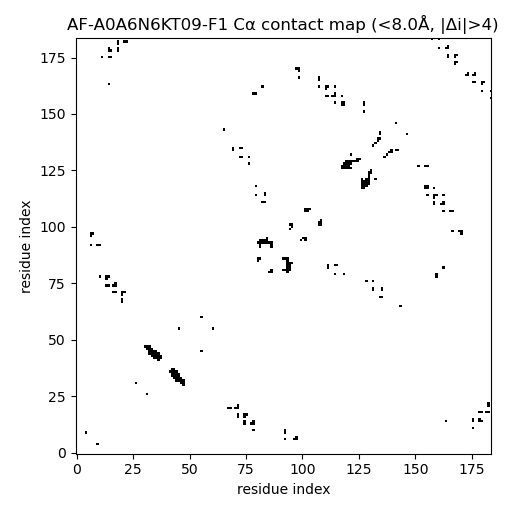ILE A 1 176 ? 1.197 -9.186 6.711 1.00 96.25 176 ILE A CA 1
ATOM 1420 C C . ILE A 1 176 ? 2.419 -8.449 7.276 1.00 96.25 176 ILE A C 1
ATOM 1422 O O . ILE A 1 176 ? 3.211 -7.898 6.512 1.00 96.25 176 ILE A O 1
ATOM 1426 N N . LEU A 1 177 ? 2.618 -8.489 8.600 1.00 94.81 177 LEU A N 1
ATOM 1427 C CA . LEU A 1 177 ? 3.801 -7.908 9.245 1.00 94.81 177 LEU A CA 1
ATOM 1428 C C . LEU A 1 177 ? 5.104 -8.559 8.779 1.00 94.81 177 LEU A C 1
ATOM 1430 O O . LEU A 1 177 ? 6.068 -7.860 8.478 1.00 94.81 177 LEU A O 1
ATOM 1434 N N . ALA A 1 178 ? 5.139 -9.888 8.698 1.00 93.44 178 ALA A N 1
ATOM 1435 C CA . ALA A 1 178 ? 6.306 -10.605 8.198 1.00 93.44 178 ALA A CA 1
ATOM 1436 C C . ALA A 1 178 ? 6.616 -10.219 6.742 1.00 93.44 178 ALA A C 1
ATOM 1438 O O . ALA A 1 178 ? 7.774 -9.970 6.399 1.00 93.44 178 ALA A O 1
ATOM 1439 N N . GLU A 1 179 ? 5.583 -10.110 5.902 1.00 93.75 179 GLU A N 1
ATOM 1440 C CA . GLU A 1 179 ? 5.746 -9.729 4.502 1.00 93.75 179 GLU A CA 1
ATOM 1441 C C . GLU A 1 179 ? 6.283 -8.299 4.368 1.00 93.75 179 GLU A C 1
ATOM 1443 O O . GLU A 1 179 ? 7.272 -8.087 3.665 1.00 93.75 179 GLU A O 1
ATOM 1448 N N . ILE A 1 180 ? 5.700 -7.323 5.075 1.00 93.19 180 ILE A N 1
ATOM 1449 C CA . ILE A 1 180 ? 6.135 -5.925 4.965 1.00 93.19 180 ILE A CA 1
ATOM 1450 C C . ILE A 1 180 ? 7.531 -5.711 5.558 1.00 93.19 180 ILE A C 1
ATOM 1452 O O . ILE A 1 180 ? 8.348 -5.037 4.938 1.00 93.19 180 ILE A O 1
ATOM 1456 N N . HIS A 1 181 ? 7.861 -6.346 6.689 1.00 92.81 181 HIS A N 1
ATOM 1457 C CA . HIS A 1 181 ? 9.202 -6.270 7.280 1.00 92.81 181 HIS A CA 1
ATOM 1458 C C . HIS A 1 181 ? 10.287 -6.810 6.350 1.00 92.81 181 HIS A C 1
ATOM 1460 O O . HIS A 1 181 ? 11.410 -6.321 6.381 1.00 92.81 181 HIS A O 1
ATOM 1466 N N . SER A 1 182 ? 9.967 -7.787 5.497 1.00 88.88 182 SER A N 1
ATOM 1467 C CA . SER A 1 182 ? 10.938 -8.335 4.545 1.00 88.88 182 SER A CA 1
ATOM 1468 C C . SER A 1 182 ? 11.329 -7.370 3.417 1.00 88.88 182 SER A C 1
ATOM 1470 O O . SER A 1 182 ? 12.268 -7.661 2.678 1.00 88.88 182 SER A O 1
ATOM 1472 N N . VAL A 1 183 ? 10.603 -6.257 3.260 1.00 85.44 183 VAL A N 1
ATOM 1473 C CA . VAL A 1 183 ? 10.836 -5.245 2.218 1.00 85.44 183 VAL A CA 1
ATOM 1474 C C . VAL A 1 183 ? 10.947 -3.823 2.766 1.00 85.44 183 VAL A C 1
ATOM 1476 O O . VAL A 1 183 ? 10.981 -2.883 1.971 1.00 85.44 183 VAL A O 1
ATOM 1479 N N . MET A 1 184 ? 10.948 -3.631 4.087 1.00 85.50 184 MET A N 1
ATOM 1480 C CA . MET A 1 184 ? 11.225 -2.339 4.730 1.00 85.50 184 MET A CA 1
ATOM 1481 C C . MET A 1 184 ? 12.723 -2.073 4.770 1.00 85.50 184 MET A C 1
ATOM 1483 O O . MET A 1 184 ? 13.084 -0.946 4.365 1.00 85.50 184 MET A O 1
#

Secondary structure (DSSP, 8-state):
------HHHHHHHHHHHHHHHHHHHHHHHTTPPEEEEETTTEEEEE---SSS--PPPHHHHHHHHHHHHHHHHHHHHHHHHHHTT---STTS--HHHHSTTGGG-HHHHHHHHHHHHHH--TTSTTSHHHHHIIIIIS--S--GGG--THHHHHHHHHHHHHHHHHHHHHTT-HHHHHHHHTT-

Nearest PDB structures (foldseek):
  8esq-assembly1_b  TM=3.089E-01  e=1.989E+00  Schizosaccharomyces pombe
  7btb-assembly1_b  TM=3.351E-01  e=3.271E+00  Saccharomyces cerevisiae S288C
  3o10-assembly2_C  TM=3.123E-01  e=8.413E+00  Homo sapiens

Sequence (184 aa):
MTTDVDPWEVFHYEVQMYSAMIKIRETIGSGKNWKISIQPKSTLIITPKSNKETSIPNKDLRSAMNAFIESKLLHIRILAEILLERGHYPDDVKLAHLLPNWEKDEELGILVNNLEKAYGTRKSKDTPCWTINKMVVHFTSFRLTSFGYRKIFETIDTPLKLCIKRVAELGGKPAILAEIHSVM

Mean predicted aligned error: 9.15 Å

Solvent-accessible surface area (backbone atoms only — not comparable to full-atom values): 10734 Å² total; per-residue (Å²): 133,83,79,88,68,59,53,60,58,56,52,45,51,41,49,51,52,34,41,50,41,49,55,50,50,54,47,60,75,67,66,57,72,44,71,52,70,49,75,97,84,50,69,48,64,49,69,72,89,68,98,72,90,76,74,74,55,74,64,59,59,47,52,53,52,48,54,47,51,50,50,34,49,49,33,50,50,54,53,50,32,20,62,66,56,62,52,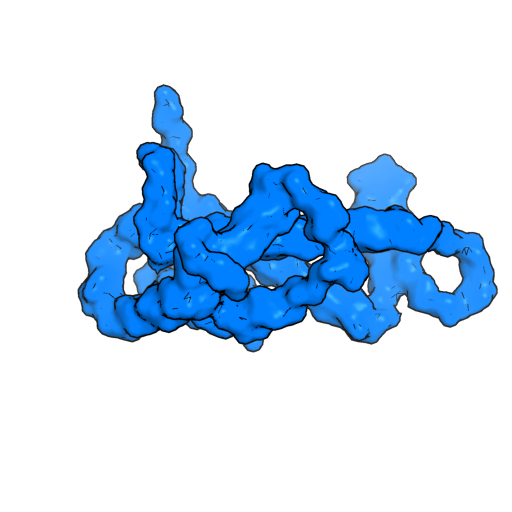84,54,95,84,47,58,34,40,59,72,66,38,75,69,50,80,76,39,64,69,56,45,52,34,43,53,49,30,46,67,45,31,51,36,80,83,40,81,90,24,43,40,25,45,45,48,46,66,70,74,40,98,57,98,67,58,66,99,74,52,81,62,62,65,48,50,74,52,37,50,63,39,47,51,53,38,54,45,49,52,22,60,78,60,70,32,65,69,54,39,54,51,51,63,76,69,110

Foldseek 3Di:
DPPPDQLVVVLLVLLLQLLVLLVVVVCVVVQDWDFPDPPDPDTDTRHDDDDDDPDDPPVVVQVVVQVSVLSNLVSLQLLLCQLLVVDDDPNRHHLCSLPPPCVVPVQLVVLNVLLCVLQDDCVDPPGSVVVSCCARVDDDPQDDPNDDCPSNCVSHVVSSLSNQCVSCVNSVPVSSNVSSVVND

pLDDT: mean 78.95, std 21.48, range [30.89, 98.44]

Radius of gyration: 18.39 Å; Cα contacts (8 Å, |Δi|>4): 179; chains: 1; bounding box: 55×45×44 Å